Protein AF-A0A6A9SZX7-F1 (afdb_monomer_lite)

Sequence (262 aa):
MLRTAAAGLLAGLAGCGERTETPTATPEGGPSPPTTTPSEYETVVDLVEEGADPNGERSIRPLLEEYTDDDTLLYLREGRFLLSGIWNIEGISNLALVGDHATLVPAEGDDTVQINAIDSRDIAVEGLHFDYTNPEVDGRALQLKVSDGLLVSNISVAGQIDRGGGPVRVDVTDPDGKGVVERVSIPDGSGESRVTGMYVGDDNHGEIVFRDCHVEGFSDNGLYADPPCRANRRRGRLLRELRHLERPNQERVGRPRRPHPV

Foldseek 3Di:
DDDDDDDDDDDDDDDDDDPPPPPPPDPPDDQDADPDDLVQAPEEDELVVVPFDQAAPDASLVVLQVQQAERYEYEYEAGEHEHEAENERELYEQYEYEYDNYEYEYDFQGAHGEYEYDNYEQYYYEQYEYEPQPPRYAYEHYAHAHQANAYAYRYEYDHAHADDAAHEEYAHQHLAHEYEHENYEYAQAHDPHQHEHYEHDLNHNYYYDYYHYHFYHHPHYPYDYDHHDPPDDDDDDDDDDDDDDDDPDDDDDDDDDDDDDD

pLDDT: mean 81.19, std 24.54, range [30.69, 98.81]

Radius of gyration: 24.96 Å; chains: 1; bounding box: 106×62×63 Å

Secondary structure (DSSP, 8-state):
-----------------------------PPPPPS--GGG-SEEEETTTTT--TTSSSBSHHHHHHH--TTEEEEE-SEEEEE-SEEEEES-EEEEEEEEEEEEEEPTT-S--EEEEEEEEEEEEEEEEEE--STT--S-SEEEEESS-EEEEEEEEES---STT-SEEEEE-STT-EEEEEEEEE-S--SSS--EEEEE-TT--SEEEEES-EE---SSEEEEEPPPP-S--------------PPP-----PPPPPPPP-

Structure (mmCIF, N/CA/C/O backbone):
data_AF-A0A6A9SZX7-F1
#
_entry.id   AF-A0A6A9SZX7-F1
#
loop_
_atom_site.group_PDB
_atom_site.id
_atom_site.type_symbol
_atom_site.label_atom_id
_atom_site.label_alt_id
_atom_site.label_comp_id
_atom_site.label_asym_id
_atom_site.label_entity_id
_atom_site.label_seq_id
_atom_site.pdbx_PDB_ins_code
_atom_site.Cartn_x
_atom_site.Cartn_y
_atom_site.Cartn_z
_atom_site.occupancy
_atom_site.B_iso_or_equiv
_atom_site.auth_seq_id
_atom_site.auth_comp_id
_atom_site.auth_asym_id
_atom_site.auth_atom_id
_atom_site.pdbx_PDB_model_num
ATOM 1 N N . MET A 1 1 ? -58.414 -14.058 -28.217 1.00 37.41 1 MET A N 1
ATOM 2 C CA . MET A 1 1 ? -58.940 -14.577 -29.499 1.00 37.41 1 MET A CA 1
ATOM 3 C C . MET A 1 1 ? -57.757 -15.034 -30.350 1.00 37.41 1 MET A C 1
ATOM 5 O O . MET A 1 1 ? -56.798 -14.284 -30.394 1.00 37.41 1 MET A O 1
ATOM 9 N N . LEU A 1 2 ? -57.855 -16.241 -30.943 1.00 35.38 2 LEU A N 1
ATOM 10 C CA . LEU A 1 2 ? -57.007 -16.885 -31.985 1.00 35.38 2 LEU A CA 1
ATOM 11 C C . LEU A 1 2 ? -55.478 -16.980 -31.736 1.00 35.38 2 LEU A C 1
ATOM 13 O O . LEU A 1 2 ? -54.798 -15.969 -31.698 1.00 35.38 2 LEU A O 1
ATOM 17 N N . ARG A 1 3 ? -54.900 -18.163 -31.431 1.00 36.97 3 ARG A N 1
ATOM 18 C CA . ARG A 1 3 ? -54.484 -19.283 -32.335 1.00 36.97 3 ARG A CA 1
ATOM 19 C C . ARG A 1 3 ? -53.553 -18.789 -33.462 1.00 36.97 3 ARG A C 1
ATOM 21 O O . ARG A 1 3 ? -53.937 -17.901 -34.205 1.00 36.97 3 ARG A O 1
ATOM 28 N N . THR A 1 4 ? -52.340 -19.320 -33.657 1.00 39.38 4 THR A N 1
ATOM 29 C CA . THR A 1 4 ? -52.084 -20.668 -34.213 1.00 39.38 4 THR A CA 1
ATOM 30 C C . THR A 1 4 ? -50.627 -21.115 -33.980 1.00 39.38 4 THR A C 1
ATOM 32 O O . THR A 1 4 ? -49.719 -20.293 -33.950 1.00 39.38 4 THR A O 1
ATOM 35 N N . ALA A 1 5 ? -50.443 -22.427 -33.819 1.00 42.03 5 ALA A N 1
ATOM 36 C CA . ALA A 1 5 ? -49.189 -23.154 -33.630 1.00 42.03 5 ALA A CA 1
ATOM 37 C C . ALA A 1 5 ? -48.440 -23.454 -34.944 1.00 42.03 5 ALA A C 1
ATOM 39 O O . ALA A 1 5 ? -49.060 -23.497 -36.004 1.00 42.03 5 ALA A O 1
ATOM 40 N N . ALA A 1 6 ? -47.157 -23.817 -34.842 1.00 37.28 6 ALA A N 1
ATOM 41 C CA . ALA A 1 6 ? -46.513 -24.748 -35.768 1.00 37.28 6 ALA A CA 1
ATOM 42 C C . ALA A 1 6 ? -45.429 -25.558 -35.036 1.00 37.28 6 ALA A C 1
ATOM 44 O O . ALA A 1 6 ? -44.398 -25.029 -34.631 1.00 37.28 6 ALA A O 1
ATOM 45 N N . ALA A 1 7 ? -45.706 -26.849 -34.856 1.00 42.50 7 ALA A N 1
ATOM 46 C CA . ALA A 1 7 ? -44.735 -27.877 -34.514 1.00 42.50 7 ALA A CA 1
ATOM 47 C C . ALA A 1 7 ? -44.185 -28.477 -35.818 1.00 42.50 7 ALA A C 1
ATOM 49 O O . ALA A 1 7 ? -44.960 -28.758 -36.733 1.00 42.50 7 ALA A O 1
ATOM 50 N N . GLY A 1 8 ? -42.871 -28.694 -35.889 1.00 34.47 8 GLY A N 1
ATOM 51 C CA . GLY A 1 8 ? -42.204 -29.441 -36.955 1.00 34.47 8 GLY A CA 1
ATOM 52 C C . GLY A 1 8 ? -41.320 -30.526 -36.343 1.00 34.47 8 GLY A C 1
ATOM 53 O O . GLY A 1 8 ? -40.490 -30.234 -35.487 1.00 34.47 8 GLY A O 1
ATOM 54 N N . LEU A 1 9 ? -41.553 -31.775 -36.746 1.00 37.69 9 LEU A N 1
ATOM 55 C CA . LEU A 1 9 ? -40.919 -32.993 -36.240 1.00 37.69 9 LEU A CA 1
ATOM 56 C C . LEU A 1 9 ? -39.816 -33.486 -37.206 1.00 37.69 9 LEU A C 1
ATOM 58 O O . LEU A 1 9 ? -40.033 -33.495 -38.412 1.00 37.69 9 LEU A O 1
ATOM 62 N N . LEU A 1 10 ? -38.734 -34.013 -36.611 1.00 41.38 10 LEU A N 1
ATOM 63 C CA . LEU A 1 10 ? -37.796 -35.067 -37.059 1.00 41.38 10 LEU A CA 1
ATOM 64 C C . LEU A 1 10 ? -36.870 -34.866 -38.278 1.00 41.38 10 LEU A C 1
ATOM 66 O O . LEU A 1 10 ? -37.302 -34.881 -39.424 1.00 41.38 10 LEU A O 1
ATOM 70 N N . ALA A 1 11 ? -35.565 -34.999 -38.010 1.00 39.94 11 ALA A N 1
ATOM 71 C CA . ALA A 1 11 ? -34.693 -35.918 -38.748 1.00 39.94 11 ALA A CA 1
ATOM 72 C C . ALA A 1 11 ? -33.539 -36.383 -37.839 1.00 39.94 11 ALA A C 1
ATOM 74 O O . ALA A 1 11 ? -32.713 -35.583 -37.409 1.00 39.94 11 ALA A O 1
ATOM 75 N N . GLY A 1 12 ? -33.504 -37.680 -37.527 1.00 40.97 12 GLY A N 1
ATOM 76 C CA . GLY A 1 12 ? -32.339 -38.340 -36.947 1.00 40.97 12 GLY A CA 1
ATOM 77 C C . GLY A 1 12 ? -31.458 -38.895 -38.061 1.00 40.97 12 GLY A C 1
ATOM 78 O O . GLY A 1 12 ? -31.949 -39.620 -38.924 1.00 40.97 12 GLY A O 1
ATOM 79 N N . LEU A 1 13 ? -30.166 -38.583 -38.015 1.00 41.97 13 LEU A N 1
ATOM 80 C CA . LEU A 1 13 ? -29.110 -39.283 -38.739 1.00 41.97 13 LEU A CA 1
ATOM 81 C C . LEU A 1 13 ? -27.949 -39.497 -37.765 1.00 41.97 13 LEU A C 1
ATOM 83 O O . LEU A 1 13 ? -27.421 -38.552 -37.187 1.00 41.97 13 LEU A O 1
ATOM 87 N N . ALA A 1 14 ? -27.600 -40.764 -37.558 1.00 46.47 14 ALA A N 1
ATOM 88 C CA . ALA A 1 14 ? -26.397 -41.181 -36.858 1.00 46.47 14 ALA A CA 1
ATOM 89 C C . ALA A 1 14 ? -25.170 -40.917 -37.746 1.00 46.47 14 ALA A C 1
ATOM 91 O O . ALA A 1 14 ? -25.189 -41.257 -38.928 1.00 46.47 14 ALA A O 1
ATOM 92 N N . GLY A 1 15 ? -24.101 -40.355 -37.181 1.00 31.88 15 GLY A N 1
ATOM 93 C CA . GLY A 1 15 ? -22.843 -40.151 -37.897 1.00 31.88 15 GLY A CA 1
ATOM 94 C C . GLY A 1 15 ? -21.736 -39.623 -36.987 1.00 31.88 15 GLY A C 1
ATOM 95 O O . GLY A 1 15 ? -21.877 -38.550 -36.422 1.00 31.88 15 GLY A O 1
ATOM 96 N N . CYS A 1 16 ? -20.702 -40.451 -36.832 1.00 36.25 16 CYS A N 1
ATOM 97 C CA . CYS A 1 16 ? -19.332 -40.266 -36.338 1.00 36.25 16 CYS A CA 1
ATOM 98 C C . CYS A 1 16 ? -18.906 -38.915 -35.734 1.00 36.25 16 CYS A C 1
ATOM 100 O O . CYS A 1 16 ? -19.093 -37.849 -36.304 1.00 36.25 16 CYS A O 1
ATOM 102 N N . GLY A 1 17 ? -18.265 -39.019 -34.568 1.00 45.00 17 GLY A N 1
ATOM 103 C CA . GLY A 1 17 ? -17.926 -37.905 -33.705 1.00 45.00 17 GLY A CA 1
ATOM 104 C C . GLY A 1 17 ? -16.816 -36.993 -34.205 1.00 45.00 17 GLY A C 1
ATOM 105 O O . GLY A 1 17 ? -15.802 -37.447 -34.714 1.00 45.00 17 GLY A O 1
ATOM 106 N N . GLU A 1 18 ? -16.998 -35.728 -33.862 1.00 37.25 18 GLU A N 1
ATOM 107 C CA . GLU A 1 18 ? -15.974 -34.794 -33.420 1.00 37.25 18 GLU A CA 1
ATOM 108 C C . GLU A 1 18 ? -16.656 -33.974 -32.320 1.00 37.25 18 GLU A C 1
ATOM 110 O O . GLU A 1 18 ? -17.662 -33.304 -32.557 1.00 37.25 18 GLU A O 1
ATOM 115 N N . ARG A 1 19 ? -16.190 -34.101 -31.070 1.00 37.97 19 ARG A N 1
ATOM 116 C CA . ARG A 1 19 ? -16.591 -33.163 -30.018 1.00 37.97 19 ARG A CA 1
ATOM 117 C C . ARG A 1 19 ? -15.903 -31.850 -30.348 1.00 37.97 19 ARG A C 1
ATOM 119 O O . ARG A 1 19 ? -14.735 -31.671 -30.026 1.00 37.97 19 ARG A O 1
ATOM 126 N N . THR A 1 20 ? -16.619 -30.945 -30.996 1.00 36.88 20 THR A N 1
ATOM 127 C CA . THR A 1 20 ? -16.266 -29.533 -30.939 1.00 36.88 20 THR A CA 1
ATOM 128 C C . THR A 1 20 ? -16.582 -29.083 -29.517 1.00 36.88 20 THR A C 1
ATOM 130 O O . THR A 1 20 ? -17.727 -28.780 -29.187 1.00 36.88 20 THR A O 1
ATOM 133 N N . GLU A 1 21 ? -15.589 -29.152 -28.632 1.00 39.50 21 GLU A N 1
ATOM 134 C CA . GLU A 1 21 ? -15.637 -28.438 -27.363 1.00 39.50 21 GLU A CA 1
ATOM 135 C C . GLU A 1 21 ? -15.665 -26.950 -27.709 1.00 39.50 21 GLU A C 1
ATOM 137 O O . GLU A 1 21 ? -14.646 -26.346 -28.031 1.00 39.50 21 GLU A O 1
ATOM 142 N N . THR A 1 22 ? -16.864 -26.368 -27.726 1.00 36.69 22 THR A N 1
ATOM 143 C CA . THR A 1 22 ? -17.022 -24.919 -27.643 1.00 36.69 22 THR A CA 1
ATOM 144 C C . THR A 1 22 ? -16.266 -24.482 -26.390 1.00 36.69 22 THR A C 1
ATOM 146 O O . THR A 1 22 ? -16.638 -24.941 -25.303 1.00 36.69 22 THR A O 1
ATOM 149 N N . PRO A 1 23 ? -15.223 -23.637 -26.489 1.00 41.81 23 PRO A N 1
ATOM 150 C CA . PRO A 1 23 ? -14.590 -23.087 -25.308 1.00 41.81 23 PRO A CA 1
ATOM 151 C C . PRO A 1 23 ? -15.681 -22.340 -24.550 1.00 41.81 23 PRO A C 1
ATOM 153 O O . PRO A 1 23 ? -16.251 -21.370 -25.050 1.00 41.81 23 PRO A O 1
ATOM 156 N N . THR A 1 24 ? -16.036 -22.844 -23.373 1.00 38.16 24 THR A N 1
ATOM 157 C CA . THR A 1 24 ? -16.786 -22.042 -22.416 1.00 38.16 24 THR A CA 1
ATOM 158 C C . THR A 1 24 ? -15.859 -20.895 -22.074 1.00 38.16 24 THR A C 1
ATOM 160 O O . THR A 1 24 ? -14.814 -21.118 -21.470 1.00 38.16 24 THR A O 1
ATOM 163 N N . ALA A 1 25 ? -16.193 -19.699 -22.556 1.00 43.62 25 ALA A N 1
ATOM 164 C CA . ALA A 1 25 ? -15.517 -18.489 -22.142 1.00 43.62 25 ALA A CA 1
ATOM 165 C C . ALA A 1 25 ? -15.581 -18.448 -20.613 1.00 43.62 25 ALA A C 1
ATOM 167 O O . ALA A 1 25 ? -16.667 -18.367 -20.034 1.00 43.62 25 ALA A O 1
ATOM 168 N N . THR A 1 26 ? -14.423 -18.587 -19.970 1.00 41.44 26 THR A N 1
ATOM 169 C CA . THR A 1 26 ? -14.250 -18.199 -18.576 1.00 41.44 26 THR A CA 1
ATOM 170 C C . THR A 1 26 ? -14.742 -16.758 -18.484 1.00 41.44 26 THR A C 1
ATOM 172 O O . THR A 1 26 ? -14.267 -15.936 -19.270 1.00 41.44 26 THR A O 1
ATOM 175 N N . PRO A 1 27 ? -15.714 -16.428 -17.619 1.00 41.03 27 PRO A N 1
ATOM 176 C CA . PRO A 1 27 ? -16.025 -15.032 -17.384 1.00 41.03 27 PRO A CA 1
ATOM 177 C C . PRO A 1 27 ? -14.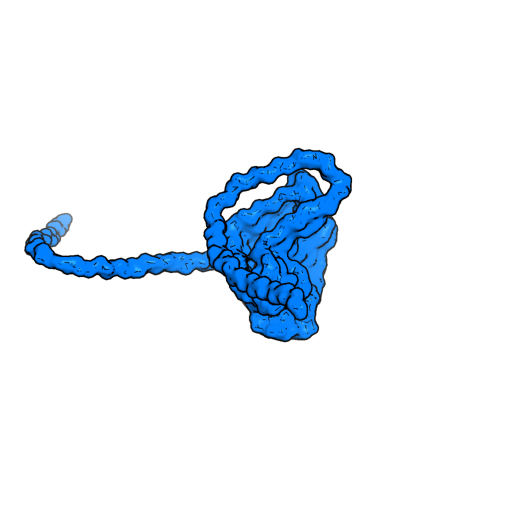739 -14.396 -16.854 1.00 41.03 27 PRO A C 1
ATOM 179 O O . PRO A 1 27 ? -14.249 -14.795 -15.798 1.00 41.03 27 PRO A O 1
ATOM 182 N N . GLU A 1 28 ? -14.155 -13.479 -17.625 1.00 45.44 28 GLU A N 1
ATOM 183 C CA . GLU A 1 28 ? -13.116 -12.587 -17.126 1.00 45.44 28 GLU A CA 1
ATOM 184 C C . GLU A 1 28 ? -13.735 -11.857 -15.935 1.00 45.44 28 GLU A C 1
ATOM 186 O O . GLU A 1 28 ? -14.657 -11.052 -16.083 1.00 45.44 28 GLU A O 1
ATOM 191 N N . GLY A 1 29 ? -13.327 -12.257 -14.731 1.00 39.78 29 GLY A N 1
ATOM 192 C CA . GLY A 1 29 ? -13.774 -11.636 -13.499 1.00 39.78 29 GLY A CA 1
ATOM 193 C C . GLY A 1 29 ? -13.230 -10.221 -13.477 1.00 39.78 29 GLY A C 1
ATOM 194 O O . GLY A 1 29 ? -12.059 -10.024 -13.165 1.00 39.78 29 GLY A O 1
ATOM 195 N N . GLY A 1 30 ? -14.068 -9.251 -13.842 1.00 50.75 30 GLY A N 1
ATOM 196 C CA . GLY A 1 30 ? -13.783 -7.847 -13.578 1.00 50.75 30 GLY A CA 1
ATOM 197 C C . GLY A 1 30 ? -13.509 -7.626 -12.084 1.00 50.75 30 GLY A C 1
ATOM 198 O O . GLY A 1 30 ? -13.896 -8.467 -11.259 1.00 50.75 30 GLY A O 1
ATOM 199 N N . PRO A 1 31 ? -12.831 -6.524 -11.723 1.00 59.53 31 PRO A N 1
ATOM 200 C CA . PRO A 1 31 ? -12.525 -6.222 -10.331 1.00 59.53 31 PRO A CA 1
ATOM 201 C C . PRO A 1 31 ? -13.804 -6.284 -9.489 1.00 59.53 31 PRO A C 1
ATOM 203 O O . PRO A 1 31 ? -14.853 -5.759 -9.868 1.00 59.53 31 PRO A O 1
ATOM 206 N N . SER A 1 32 ? -13.735 -6.998 -8.365 1.00 68.56 32 SER A N 1
ATOM 207 C CA . SER A 1 32 ? -14.847 -7.029 -7.417 1.00 68.56 32 SER A CA 1
ATOM 208 C C . SER A 1 32 ? -14.933 -5.674 -6.713 1.00 68.56 32 SER A C 1
ATOM 210 O O . SER A 1 32 ? -13.887 -5.091 -6.424 1.00 68.56 32 SER A O 1
ATOM 212 N N . PRO A 1 33 ? -16.145 -5.169 -6.422 1.00 68.38 33 PRO A N 1
ATOM 213 C CA . PRO A 1 33 ? -16.294 -3.906 -5.711 1.00 68.38 33 PRO A CA 1
ATOM 214 C C . PRO A 1 33 ? -15.613 -3.968 -4.330 1.00 68.38 33 PRO A C 1
ATOM 216 O O . PRO A 1 33 ? -15.474 -5.066 -3.769 1.00 68.38 33 PRO A O 1
ATOM 219 N N . PRO A 1 34 ? -15.182 -2.816 -3.782 1.00 78.12 34 PRO A N 1
ATOM 220 C CA . PRO A 1 34 ? -14.631 -2.744 -2.432 1.00 78.12 34 PRO A CA 1
ATOM 221 C C . PRO A 1 34 ? -15.663 -3.208 -1.400 1.00 78.12 34 PRO A C 1
ATOM 223 O O . PRO A 1 34 ? -16.874 -3.118 -1.627 1.00 78.12 34 PRO A O 1
ATOM 226 N N . THR A 1 35 ? -15.179 -3.746 -0.280 1.00 81.44 35 THR A N 1
ATOM 227 C CA . THR A 1 35 ? -16.051 -4.241 0.798 1.00 81.44 35 THR A CA 1
ATOM 228 C C . THR A 1 35 ? -16.282 -3.202 1.893 1.00 81.44 35 THR A C 1
ATOM 230 O O . THR A 1 35 ? -17.338 -3.221 2.526 1.00 81.44 35 THR A O 1
ATOM 233 N N . THR A 1 36 ? -15.345 -2.269 2.056 1.00 86.12 36 THR A N 1
ATOM 234 C CA . THR A 1 36 ? -15.437 -1.097 2.928 1.00 86.12 36 THR A CA 1
ATOM 235 C C . THR A 1 36 ? -16.613 -0.223 2.514 1.00 86.12 36 THR A C 1
ATOM 237 O O . THR A 1 36 ? -16.755 0.145 1.344 1.00 86.12 36 THR A O 1
ATOM 240 N N . THR A 1 37 ? -17.461 0.133 3.479 1.00 85.44 37 THR A N 1
ATOM 241 C CA . THR A 1 37 ? -18.638 0.967 3.232 1.00 85.44 37 THR A CA 1
ATOM 242 C C . THR A 1 37 ? -18.426 2.373 3.800 1.00 85.44 37 THR A C 1
ATOM 244 O O . THR A 1 37 ? -18.119 2.504 4.981 1.00 85.44 37 THR A O 1
ATOM 247 N N . PRO A 1 38 ? -18.692 3.456 3.040 1.00 87.56 38 PRO A N 1
ATOM 248 C CA . PRO A 1 38 ? -18.503 4.827 3.533 1.00 87.56 38 PRO A CA 1
ATOM 249 C C . PRO A 1 38 ? -19.244 5.170 4.833 1.00 87.56 38 PRO A C 1
ATOM 251 O O . PRO A 1 38 ? -18.821 6.052 5.565 1.00 87.56 38 PRO A O 1
ATOM 254 N N . SER A 1 39 ? -20.344 4.478 5.148 1.00 87.00 39 SER A N 1
ATOM 255 C CA . SER A 1 39 ? -21.099 4.685 6.391 1.00 87.00 39 SER A CA 1
ATOM 256 C C . SER A 1 39 ? -20.404 4.172 7.658 1.00 87.00 39 SER A C 1
ATOM 258 O O . SER A 1 39 ? -20.938 4.372 8.746 1.00 87.00 39 SER A O 1
ATOM 260 N N . GLU A 1 40 ? -19.290 3.451 7.527 1.00 92.88 40 GLU A N 1
ATOM 261 C CA . GLU A 1 40 ? -18.485 2.936 8.646 1.00 92.88 40 GLU A CA 1
ATOM 262 C C . GLU A 1 40 ? -17.482 3.977 9.178 1.00 92.88 40 GLU A C 1
ATOM 264 O O . GLU A 1 40 ? -16.847 3.736 10.201 1.00 92.88 40 GLU A O 1
ATOM 269 N N . TYR A 1 41 ? -17.380 5.134 8.515 1.00 97.56 41 TYR A N 1
ATOM 270 C CA . TYR A 1 41 ? -16.417 6.196 8.805 1.00 97.56 41 TYR A CA 1
ATOM 271 C C . TYR A 1 41 ? -17.135 7.499 9.159 1.00 97.56 41 TYR A C 1
ATOM 273 O O . TYR A 1 41 ? -18.223 7.783 8.648 1.00 97.56 41 TYR A O 1
ATOM 281 N N . GLU A 1 42 ? -16.527 8.297 10.038 1.00 98.12 42 GLU A N 1
ATOM 282 C CA . GLU A 1 42 ? -17.022 9.637 10.368 1.00 98.12 42 GLU A CA 1
ATOM 283 C C . GLU A 1 42 ? -16.739 10.609 9.220 1.00 98.12 42 GLU A C 1
ATOM 285 O O . GLU A 1 42 ? -17.612 11.389 8.826 1.00 98.12 42 GLU A O 1
ATOM 290 N N . THR A 1 43 ? -15.536 10.513 8.653 1.00 98.44 43 THR A N 1
ATOM 291 C CA . THR A 1 43 ? -15.067 11.384 7.580 1.00 98.44 43 THR A CA 1
ATOM 292 C C . THR A 1 43 ? -14.872 10.585 6.299 1.00 98.44 43 THR A C 1
ATOM 294 O O . THR A 1 43 ? -14.260 9.521 6.292 1.00 98.44 43 THR A O 1
ATOM 297 N N . VAL A 1 44 ? -15.374 11.113 5.183 1.00 98.50 44 VAL A N 1
ATOM 298 C CA . VAL A 1 44 ? -15.138 10.559 3.845 1.00 98.50 44 VAL A CA 1
ATOM 299 C C . VAL A 1 44 ? -14.571 11.668 2.975 1.00 98.50 44 VAL A C 1
ATOM 301 O O . VAL A 1 44 ? -15.230 12.689 2.775 1.00 98.50 44 VAL A O 1
ATOM 304 N N . VAL A 1 45 ? -13.361 11.463 2.462 1.00 98.69 45 VAL A N 1
ATOM 305 C CA . VAL A 1 45 ? -12.631 12.433 1.643 1.00 98.69 45 VAL A CA 1
ATOM 306 C C . VAL A 1 45 ? -12.466 11.880 0.238 1.00 98.69 45 VAL A C 1
ATOM 308 O O . VAL A 1 45 ? -11.806 10.864 0.031 1.00 98.69 45 VAL A O 1
ATOM 311 N N . ASP A 1 46 ? -13.038 12.568 -0.745 1.00 98.50 46 ASP A N 1
ATOM 312 C CA . ASP A 1 46 ? -12.767 12.286 -2.149 1.00 98.50 46 ASP A CA 1
ATOM 313 C C . ASP A 1 46 ? -11.519 13.047 -2.591 1.00 98.50 46 ASP A C 1
ATOM 315 O O . ASP A 1 46 ? -11.546 14.261 -2.792 1.00 98.50 46 ASP A O 1
ATOM 319 N N . LEU A 1 47 ? -10.407 12.334 -2.754 1.00 98.62 47 LEU A N 1
ATOM 320 C CA . LEU A 1 47 ? -9.117 12.974 -2.998 1.00 98.62 47 LEU A CA 1
ATOM 321 C C . LEU A 1 47 ? -9.082 13.734 -4.330 1.00 98.62 47 LEU A C 1
ATOM 323 O O . LEU A 1 47 ? -8.321 14.691 -4.460 1.00 98.62 47 LEU A O 1
ATOM 327 N N . VAL A 1 48 ? -9.907 13.358 -5.315 1.00 98.06 48 VAL A N 1
ATOM 328 C CA . VAL A 1 48 ? -9.996 14.081 -6.593 1.00 98.06 48 VAL A CA 1
ATOM 329 C C . VAL A 1 48 ? -10.736 15.405 -6.419 1.00 98.06 48 VAL A C 1
ATOM 331 O O . VAL A 1 48 ? -10.326 16.408 -7.004 1.00 98.06 48 VAL A O 1
ATOM 334 N N . GLU A 1 49 ? -11.788 15.442 -5.598 1.00 98.06 49 GLU A N 1
ATOM 335 C CA . GLU A 1 49 ? -12.468 16.700 -5.250 1.00 98.06 49 GLU A CA 1
ATOM 336 C C . GLU A 1 49 ? -11.550 17.639 -4.457 1.00 98.06 49 GLU A C 1
ATOM 338 O O . GLU A 1 49 ? -11.579 18.850 -4.678 1.00 98.06 49 GLU A O 1
ATOM 343 N N . GLU A 1 50 ? -10.651 17.069 -3.651 1.00 98.50 50 GLU A N 1
ATOM 344 C CA . GLU A 1 50 ? -9.593 17.790 -2.929 1.00 98.50 50 GLU A CA 1
ATOM 345 C C . GLU A 1 50 ? -8.372 18.159 -3.797 1.00 98.50 50 GLU A C 1
ATOM 347 O O . GLU A 1 50 ? -7.410 18.776 -3.336 1.00 98.50 50 GLU A O 1
ATOM 352 N N . GLY A 1 51 ? -8.412 17.848 -5.095 1.00 97.94 51 GLY A N 1
ATOM 353 C CA . GLY A 1 51 ? -7.433 18.326 -6.070 1.00 97.94 51 GLY A CA 1
ATOM 354 C C . GLY A 1 51 ? -6.284 17.367 -6.373 1.00 97.94 51 GLY A C 1
ATOM 355 O O . GLY A 1 51 ? -5.279 17.804 -6.959 1.00 97.94 51 GLY A O 1
ATOM 356 N N . ALA A 1 52 ? -6.422 16.083 -6.025 1.00 98.25 52 ALA A N 1
ATOM 357 C CA . ALA A 1 52 ? -5.546 15.032 -6.530 1.00 98.25 52 ALA A CA 1
ATOM 358 C C . ALA A 1 52 ? -5.561 15.044 -8.057 1.00 98.25 52 ALA A C 1
ATOM 360 O O . ALA A 1 52 ? -6.594 15.261 -8.690 1.00 98.25 52 ALA A O 1
ATOM 361 N N . ASP A 1 53 ? -4.394 14.829 -8.654 1.00 98.38 53 ASP A N 1
ATOM 362 C CA . ASP A 1 53 ? -4.245 14.832 -10.101 1.00 98.38 53 ASP A CA 1
ATOM 363 C C . ASP A 1 53 ? -4.421 13.413 -10.669 1.00 98.38 53 ASP A C 1
ATOM 365 O O . ASP A 1 53 ? -3.520 12.585 -10.508 1.00 98.38 53 ASP A O 1
ATOM 369 N N . PRO A 1 54 ? -5.542 13.122 -11.358 1.00 97.94 54 PRO A N 1
ATOM 370 C CA . PRO A 1 54 ? -5.817 11.795 -11.900 1.00 97.94 54 PRO A CA 1
ATOM 371 C C . PRO A 1 54 ? -5.004 11.469 -13.161 1.00 97.94 54 PRO A C 1
ATOM 373 O O . PRO A 1 54 ? -5.168 10.378 -13.708 1.00 97.94 54 PRO A O 1
ATOM 376 N N . ASN A 1 55 ? -4.165 12.392 -13.650 1.00 97.25 55 ASN A N 1
ATOM 377 C CA . ASN A 1 55 ? -3.275 12.162 -14.792 1.00 97.25 55 ASN A CA 1
ATOM 378 C C . ASN A 1 55 ? -1.827 11.866 -14.371 1.00 97.25 55 ASN A C 1
ATOM 380 O O . ASN A 1 55 ? -1.015 11.498 -15.220 1.00 97.25 55 ASN A O 1
ATOM 384 N N . GLY A 1 56 ? -1.502 12.017 -13.083 1.00 95.56 56 GLY A N 1
ATOM 385 C CA . GLY A 1 56 ? -0.200 11.647 -12.537 1.00 95.56 56 GLY A CA 1
ATOM 386 C C . GLY A 1 56 ? 0.925 12.642 -12.832 1.00 95.56 56 GLY A C 1
ATOM 387 O O . GLY A 1 56 ? 2.091 12.263 -12.786 1.00 95.56 56 GLY A O 1
ATOM 388 N N . GLU A 1 57 ? 0.618 13.911 -13.111 1.00 96.12 57 GLU A N 1
ATOM 389 C CA . GLU A 1 57 ? 1.633 14.967 -13.228 1.00 96.12 57 GLU A CA 1
ATOM 390 C C . GLU A 1 57 ? 2.097 15.457 -11.847 1.00 96.12 57 GLU A C 1
ATOM 392 O O . GLU A 1 57 ? 3.218 15.948 -11.692 1.00 96.12 57 GLU A O 1
ATOM 397 N N . ARG A 1 58 ? 1.242 15.328 -10.823 1.00 97.75 58 ARG A N 1
ATOM 398 C CA . ARG A 1 58 ? 1.545 15.699 -9.434 1.00 97.75 58 ARG A CA 1
ATOM 399 C C . ARG A 1 58 ? 1.319 14.538 -8.477 1.00 97.75 58 ARG A C 1
ATOM 401 O O . ARG A 1 58 ? 0.329 13.820 -8.570 1.00 97.75 58 ARG A O 1
ATOM 408 N N . SER A 1 59 ? 2.239 14.404 -7.522 1.00 98.06 59 SER A N 1
ATOM 409 C CA . SER A 1 59 ? 2.156 13.382 -6.480 1.00 98.06 59 SER A CA 1
ATOM 410 C C . SER A 1 59 ? 0.925 13.593 -5.606 1.00 98.06 59 SER A C 1
ATOM 412 O O . SER A 1 59 ? 0.663 14.715 -5.170 1.00 98.06 59 SER A O 1
ATOM 414 N N . ILE A 1 60 ? 0.209 12.511 -5.317 1.00 98.50 60 ILE A N 1
ATOM 415 C CA . ILE A 1 60 ? -0.948 12.511 -4.423 1.00 98.50 60 ILE A CA 1
ATOM 416 C C . ILE A 1 60 ? -0.559 12.485 -2.941 1.00 98.50 60 ILE A C 1
ATOM 418 O O . ILE A 1 60 ? -1.376 12.805 -2.081 1.00 98.50 60 ILE A O 1
ATOM 422 N N . ARG A 1 61 ? 0.702 12.156 -2.627 1.00 98.25 61 ARG A N 1
ATOM 423 C CA . ARG A 1 61 ? 1.176 12.005 -1.244 1.00 98.25 61 ARG A CA 1
ATOM 424 C C . ARG A 1 61 ? 0.829 13.186 -0.325 1.00 98.25 61 ARG A C 1
ATOM 426 O O . ARG A 1 61 ? 0.379 12.904 0.777 1.00 98.25 61 ARG A O 1
ATOM 433 N N . PRO A 1 62 ? 0.978 14.466 -0.725 1.00 98.44 62 PRO A N 1
ATOM 434 C CA . PRO A 1 62 ? 0.626 15.578 0.158 1.00 98.44 62 PRO A CA 1
ATOM 435 C C . PRO A 1 62 ? -0.836 15.554 0.620 1.00 98.44 62 PRO A C 1
ATOM 437 O O . PRO A 1 62 ? -1.094 15.860 1.774 1.00 98.44 62 PRO A O 1
ATOM 440 N N . LEU A 1 63 ? -1.772 15.141 -0.243 1.00 98.62 63 LEU A N 1
ATOM 441 C CA . LEU A 1 63 ? -3.188 15.018 0.123 1.00 98.62 63 LEU A CA 1
ATOM 442 C C . LEU A 1 63 ? -3.439 13.796 1.005 1.00 98.62 63 LEU A C 1
ATOM 444 O O . LEU A 1 63 ? -4.224 13.867 1.943 1.00 98.62 63 LEU A O 1
ATOM 448 N N . LEU A 1 64 ? -2.750 12.684 0.732 1.00 98.69 64 LEU A N 1
ATOM 449 C CA . LEU A 1 64 ? -2.797 11.517 1.610 1.00 98.69 64 LEU A CA 1
ATOM 450 C C . LEU A 1 64 ? -2.334 11.887 3.025 1.00 98.69 64 LEU A C 1
ATOM 452 O O . LEU A 1 64 ? -3.015 11.568 3.989 1.00 98.69 64 LEU A O 1
ATOM 456 N N . GLU A 1 65 ? -1.212 12.598 3.150 1.00 98.50 65 GLU A N 1
ATOM 457 C CA . GLU A 1 65 ? -0.676 13.074 4.431 1.00 98.50 65 GLU A CA 1
ATOM 458 C C . GLU A 1 65 ? -1.602 14.095 5.112 1.00 98.50 65 GLU A C 1
ATOM 460 O O . GLU A 1 65 ? -1.771 14.038 6.325 1.00 98.50 65 GLU A O 1
ATOM 465 N N . GLU A 1 66 ? -2.209 15.007 4.350 1.00 98.50 66 GLU A N 1
ATOM 466 C CA . GLU A 1 66 ? -3.114 16.041 4.872 1.00 98.50 66 GLU A CA 1
ATOM 467 C C . GLU A 1 66 ? -4.401 15.462 5.465 1.00 98.50 66 GLU A C 1
ATOM 469 O O . GLU A 1 66 ? -4.856 15.933 6.506 1.00 98.50 66 GLU A O 1
ATOM 474 N N . TYR A 1 67 ? -4.965 14.438 4.824 1.00 98.62 67 TYR A N 1
ATOM 475 C CA . TYR A 1 67 ? -6.252 13.855 5.205 1.00 98.62 67 TYR A CA 1
ATOM 476 C C . TYR A 1 67 ? -6.137 12.545 5.995 1.00 98.62 67 TYR A C 1
ATOM 478 O O . TYR A 1 67 ? -7.147 11.905 6.272 1.00 98.62 67 TYR A O 1
ATOM 486 N N . THR A 1 68 ? -4.925 12.127 6.368 1.00 98.62 68 THR A N 1
ATOM 487 C CA . THR A 1 68 ? -4.740 10.983 7.269 1.00 98.62 68 THR A CA 1
ATOM 488 C C . THR A 1 68 ? -5.176 11.369 8.682 1.00 98.62 68 THR A C 1
ATOM 490 O O . THR A 1 68 ? -4.479 12.124 9.356 1.00 98.62 68 THR A O 1
ATOM 493 N N . ASP A 1 69 ? -6.300 10.818 9.130 1.00 98.50 69 ASP A N 1
ATOM 494 C CA . ASP A 1 69 ? -6.825 10.981 10.487 1.00 98.50 69 ASP A CA 1
ATOM 495 C C . ASP A 1 69 ? -7.598 9.721 10.914 1.00 98.50 69 ASP A C 1
ATOM 497 O O . ASP A 1 69 ? -7.846 8.822 10.099 1.00 98.50 69 ASP A O 1
ATOM 501 N N . ASP A 1 70 ? -7.968 9.654 12.191 1.00 98.62 70 ASP A N 1
ATOM 502 C CA . ASP A 1 70 ? -8.843 8.610 12.723 1.00 98.62 70 ASP A CA 1
ATOM 503 C C . ASP A 1 70 ? -10.228 8.638 12.042 1.00 98.62 70 ASP A C 1
ATOM 505 O O . ASP A 1 70 ? -10.689 9.676 11.557 1.00 98.62 70 ASP A O 1
ATOM 509 N N . ASP A 1 71 ? -10.903 7.485 12.003 1.00 98.56 71 ASP A N 1
ATOM 510 C CA . ASP A 1 71 ? -12.281 7.330 11.502 1.00 98.56 71 ASP A CA 1
ATOM 511 C C . ASP A 1 71 ? -12.515 7.959 10.109 1.00 98.56 71 ASP A C 1
ATOM 513 O O . ASP A 1 71 ? -13.567 8.548 9.824 1.00 98.56 71 ASP A O 1
ATOM 517 N N . THR A 1 72 ? -11.528 7.807 9.219 1.00 98.81 72 THR A N 1
ATOM 518 C CA . THR A 1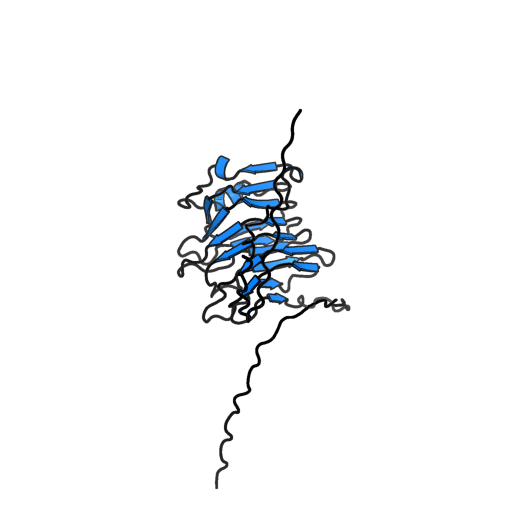 72 ? -11.496 8.448 7.899 1.00 98.81 72 THR A CA 1
ATOM 519 C C . THR A 1 72 ? -11.413 7.444 6.745 1.00 98.81 72 THR A C 1
ATOM 521 O O . THR A 1 72 ? -10.601 6.522 6.739 1.00 98.81 72 THR A O 1
ATOM 524 N N . LEU A 1 73 ? -12.225 7.655 5.708 1.00 98.81 73 LEU A N 1
ATOM 525 C CA . LEU A 1 73 ? -12.109 6.982 4.415 1.00 98.81 73 LEU A CA 1
ATOM 526 C C . LEU A 1 73 ? -11.562 7.959 3.375 1.00 98.81 73 LEU A C 1
ATOM 528 O O . LEU A 1 73 ? -12.220 8.935 3.018 1.00 98.81 73 LEU A O 1
ATOM 532 N N . LEU A 1 74 ? -10.386 7.650 2.838 1.00 98.81 74 LEU A N 1
ATOM 533 C CA . LEU A 1 74 ? -9.796 8.300 1.675 1.00 98.81 74 LEU A CA 1
ATOM 534 C C . LEU A 1 74 ? -10.219 7.556 0.408 1.00 98.81 74 LEU A C 1
ATOM 536 O O . LEU A 1 74 ? -9.901 6.380 0.222 1.00 98.81 74 LEU A O 1
ATOM 540 N N . TYR A 1 75 ? -10.952 8.236 -0.464 1.00 98.62 75 TYR A N 1
ATOM 541 C CA . TYR A 1 75 ? -11.508 7.662 -1.681 1.00 98.62 75 TYR A CA 1
ATOM 542 C C . TYR A 1 75 ? -10.772 8.166 -2.922 1.00 98.62 75 TYR A C 1
ATOM 544 O O . TYR A 1 75 ? -10.601 9.372 -3.121 1.00 98.62 75 TYR A O 1
ATOM 552 N N . LEU A 1 76 ? -10.372 7.229 -3.781 1.00 98.06 76 LEU A N 1
ATOM 553 C CA . LEU A 1 76 ? -9.798 7.486 -5.094 1.00 98.06 76 LEU A CA 1
ATOM 554 C C . LEU A 1 76 ? -10.737 6.998 -6.185 1.00 98.06 76 LEU A C 1
ATOM 556 O O . LEU A 1 76 ? -10.940 5.799 -6.359 1.00 98.06 76 LEU A O 1
ATOM 560 N N . ARG A 1 77 ? -11.253 7.941 -6.970 1.00 96.56 77 ARG A N 1
ATOM 561 C CA . ARG A 1 77 ? -11.944 7.639 -8.227 1.00 96.56 77 ARG A CA 1
ATOM 562 C C . ARG A 1 77 ? -10.971 7.100 -9.276 1.00 96.56 77 ARG A C 1
ATOM 564 O O . ARG A 1 77 ? -9.753 7.164 -9.106 1.00 96.56 77 ARG A O 1
ATOM 571 N N . GLU A 1 78 ? -11.534 6.648 -10.392 1.00 96.88 78 GLU A N 1
ATOM 572 C CA . GLU A 1 78 ? -10.779 6.203 -11.561 1.00 96.88 78 GLU A CA 1
ATOM 573 C C . GLU A 1 78 ? -9.741 7.254 -11.976 1.00 96.88 78 GLU A C 1
ATOM 575 O O . GLU A 1 78 ? -10.040 8.445 -12.110 1.00 96.88 78 GLU A O 1
ATOM 580 N N . GLY A 1 79 ? -8.506 6.803 -12.178 1.00 97.94 79 GLY A N 1
ATOM 581 C CA . GLY A 1 79 ? -7.393 7.677 -12.521 1.00 97.94 79 GLY A CA 1
ATOM 582 C C . GLY A 1 79 ? -6.040 6.998 -12.370 1.00 97.94 79 GLY A C 1
ATOM 583 O O . GLY A 1 79 ? -5.929 5.867 -11.895 1.00 97.94 79 GLY A O 1
ATOM 584 N N . ARG A 1 80 ? -4.991 7.707 -12.787 1.00 98.38 80 ARG A N 1
ATOM 585 C CA . ARG A 1 80 ? -3.591 7.319 -12.615 1.00 98.38 80 ARG A CA 1
ATOM 586 C C . ARG A 1 80 ? -2.903 8.383 -11.774 1.00 98.38 80 ARG A C 1
ATOM 588 O O . ARG A 1 80 ? -2.654 9.484 -12.248 1.00 98.38 80 ARG A O 1
ATOM 595 N N . PHE A 1 81 ? -2.608 8.057 -10.527 1.00 98.56 81 PHE A N 1
ATOM 596 C CA . PHE A 1 81 ? -2.085 8.987 -9.538 1.00 98.56 81 PHE A CA 1
ATOM 597 C C . PHE A 1 81 ? -0.612 8.702 -9.292 1.00 98.56 81 PHE A C 1
ATOM 599 O O . PHE A 1 81 ? -0.221 7.574 -8.989 1.00 98.56 81 PHE A O 1
ATOM 606 N N . LEU A 1 82 ? 0.211 9.739 -9.402 1.00 98.06 82 LEU A N 1
ATOM 607 C CA . LEU A 1 82 ? 1.623 9.649 -9.065 1.00 98.06 82 LEU A CA 1
ATOM 608 C C . LEU A 1 82 ? 1.767 9.511 -7.547 1.00 98.06 82 LEU A C 1
ATOM 610 O O . LEU A 1 82 ? 1.176 10.288 -6.798 1.00 98.06 82 LEU A O 1
ATOM 614 N N . LEU A 1 83 ? 2.583 8.573 -7.086 1.00 97.19 83 LEU A N 1
ATOM 615 C CA . LEU A 1 83 ? 2.970 8.441 -5.688 1.00 97.19 83 LEU A CA 1
ATOM 616 C C . LEU A 1 83 ? 4.490 8.546 -5.586 1.00 97.19 83 LEU A C 1
ATOM 618 O O . LEU A 1 83 ? 5.224 7.729 -6.131 1.00 97.19 83 LEU A O 1
ATOM 622 N N . SER A 1 84 ? 4.959 9.570 -4.883 1.00 95.19 84 SER A N 1
ATOM 623 C CA . SER A 1 84 ? 6.380 9.777 -4.588 1.00 95.19 84 SER A CA 1
ATOM 624 C C . SER A 1 84 ? 6.648 9.489 -3.117 1.00 95.19 84 SER A C 1
ATOM 626 O O . SER A 1 84 ? 5.943 10.045 -2.272 1.00 95.19 84 SER A O 1
ATOM 628 N N . GLY A 1 85 ? 7.702 8.751 -2.809 1.00 93.69 85 GLY A N 1
ATOM 629 C CA . GLY A 1 85 ? 8.144 8.440 -1.462 1.00 93.69 85 GLY A CA 1
ATOM 630 C C . GLY A 1 85 ? 7.162 7.589 -0.665 1.00 93.69 85 GLY A C 1
ATOM 631 O O . GLY A 1 85 ? 6.214 7.001 -1.188 1.00 93.69 85 GLY A O 1
ATOM 632 N N . ILE A 1 86 ? 7.395 7.553 0.643 1.00 95.75 86 ILE A N 1
ATOM 633 C CA . ILE A 1 86 ? 6.572 6.800 1.585 1.00 95.75 86 ILE A CA 1
ATOM 634 C C . ILE A 1 86 ? 5.409 7.676 2.061 1.00 95.75 86 ILE A C 1
ATOM 636 O O . ILE A 1 86 ? 5.643 8.773 2.575 1.00 95.75 86 ILE A O 1
ATOM 640 N N . TRP A 1 87 ? 4.177 7.176 1.950 1.00 98.00 87 TRP A N 1
ATOM 641 C CA . TRP A 1 87 ? 3.049 7.670 2.746 1.00 98.00 87 TRP A CA 1
ATOM 642 C C . TRP A 1 87 ? 3.013 6.893 4.064 1.00 98.00 87 TRP A C 1
ATOM 644 O O . TRP A 1 87 ? 2.846 5.673 4.061 1.00 98.00 87 TRP A O 1
ATOM 654 N N . ASN A 1 88 ? 3.245 7.591 5.179 1.00 97.94 88 ASN A N 1
ATOM 655 C CA . ASN A 1 88 ? 3.280 6.997 6.513 1.00 97.94 88 ASN A CA 1
ATOM 656 C C . ASN A 1 88 ? 1.960 7.225 7.250 1.00 97.94 88 ASN A C 1
ATOM 658 O O . ASN A 1 88 ? 1.531 8.362 7.416 1.00 97.94 88 ASN A O 1
ATOM 662 N N . ILE A 1 89 ? 1.389 6.131 7.738 1.00 98.56 89 ILE A N 1
ATOM 663 C CA . ILE A 1 89 ? 0.237 6.060 8.628 1.00 98.56 89 ILE A CA 1
ATOM 664 C C . ILE A 1 89 ? 0.780 5.571 9.976 1.00 98.56 89 ILE A C 1
ATOM 666 O O . ILE A 1 89 ? 1.275 4.446 10.084 1.00 98.56 89 ILE A O 1
ATOM 670 N N . GLU A 1 90 ? 0.755 6.424 10.994 1.00 98.31 90 GLU A N 1
ATOM 671 C CA . GLU A 1 90 ? 1.325 6.127 12.310 1.00 98.31 90 GLU A CA 1
ATOM 672 C C . GLU A 1 90 ? 0.337 6.514 13.405 1.00 98.31 90 GLU A C 1
ATOM 674 O O . GLU A 1 90 ? -0.122 7.653 13.449 1.00 98.31 90 GLU A O 1
ATOM 679 N N . GLY A 1 91 ? 0.022 5.572 14.296 1.00 97.81 91 GLY A N 1
ATOM 680 C CA . GLY A 1 91 ? -0.870 5.842 15.424 1.00 97.81 91 GLY A CA 1
ATOM 681 C C . GLY A 1 91 ? -2.340 6.049 15.054 1.00 97.81 91 GLY A C 1
ATOM 682 O O . GLY A 1 91 ? -3.070 6.581 15.885 1.00 97.81 91 GLY A O 1
ATOM 683 N N . ILE A 1 92 ? -2.767 5.654 13.849 1.00 98.44 92 ILE A N 1
ATOM 684 C CA . ILE A 1 92 ? -4.123 5.901 13.335 1.00 98.44 92 ILE A CA 1
ATOM 685 C C . ILE A 1 92 ? -5.051 4.717 13.621 1.00 98.44 92 ILE A C 1
ATOM 687 O O . ILE A 1 92 ? -4.643 3.550 13.584 1.00 98.44 92 ILE A O 1
ATOM 691 N N . SER A 1 93 ? -6.317 5.018 13.888 1.00 98.38 93 SER A N 1
ATOM 692 C CA . SER A 1 93 ? -7.399 4.060 14.091 1.00 98.38 93 SER A CA 1
ATOM 693 C C . SER A 1 93 ? -8.504 4.245 13.052 1.00 98.38 93 SER A C 1
ATOM 695 O O . SER A 1 93 ? -8.991 5.350 12.851 1.00 98.38 93 SER A O 1
ATOM 697 N N . ASN A 1 94 ? -8.959 3.146 12.449 1.00 98.44 94 ASN A N 1
ATOM 698 C CA . ASN A 1 94 ? -10.088 3.134 11.512 1.00 98.44 94 ASN A CA 1
ATOM 699 C C . ASN A 1 94 ? -9.876 4.044 10.284 1.00 98.44 94 ASN A C 1
ATOM 701 O O . ASN A 1 94 ? -10.670 4.942 10.009 1.00 98.44 94 ASN A O 1
ATOM 705 N N . LEU A 1 95 ? -8.794 3.799 9.539 1.00 98.81 95 LEU A N 1
ATOM 706 C CA . LEU A 1 95 ? -8.481 4.490 8.283 1.00 98.81 95 LEU A CA 1
ATOM 707 C C . LEU A 1 95 ? -8.626 3.536 7.097 1.00 98.81 95 LEU A C 1
ATOM 709 O O . LEU A 1 95 ? -8.083 2.429 7.108 1.00 98.81 95 LEU A O 1
ATOM 713 N N . ALA A 1 96 ? -9.285 3.996 6.037 1.00 98.75 96 ALA A N 1
ATOM 714 C CA . ALA A 1 96 ? -9.355 3.284 4.768 1.00 98.75 96 ALA A CA 1
ATOM 715 C C . ALA A 1 96 ? -8.789 4.103 3.607 1.00 98.75 96 ALA A C 1
ATOM 717 O O . ALA A 1 96 ? -9.095 5.283 3.473 1.00 98.75 96 ALA A O 1
ATOM 718 N N . LEU A 1 97 ? -8.033 3.455 2.716 1.00 98.69 97 LEU A N 1
ATOM 719 C CA . LEU A 1 97 ? -7.793 3.931 1.354 1.00 98.69 97 LEU A CA 1
ATOM 720 C C . LEU A 1 97 ? -8.530 3.013 0.375 1.00 98.69 97 LEU A C 1
ATOM 722 O O . LEU A 1 97 ? -8.188 1.835 0.251 1.00 98.69 97 LEU A O 1
ATOM 726 N N . VAL A 1 98 ? -9.514 3.559 -0.336 1.00 98.62 98 VAL A N 1
ATOM 727 C CA . VAL A 1 98 ? -10.358 2.805 -1.271 1.00 98.62 98 VAL A CA 1
ATOM 728 C C . VAL A 1 98 ? -10.231 3.378 -2.675 1.00 98.62 98 VAL A C 1
ATOM 730 O O . VAL A 1 98 ? -10.521 4.551 -2.901 1.00 98.62 98 VAL A O 1
ATOM 733 N N . GLY A 1 99 ? -9.825 2.538 -3.622 1.00 97.88 99 GLY A N 1
ATOM 734 C CA . GLY A 1 99 ? -9.818 2.840 -5.047 1.00 97.88 99 GLY A CA 1
ATOM 735 C C . GLY A 1 99 ? -11.041 2.292 -5.780 1.00 97.88 99 GLY A C 1
ATOM 736 O O . GLY A 1 99 ? -11.495 1.177 -5.529 1.00 97.88 99 GLY A O 1
ATOM 737 N N . ASP A 1 100 ? -11.530 3.065 -6.743 1.00 95.38 100 ASP A N 1
ATOM 738 C CA . ASP A 1 100 ? -12.457 2.638 -7.788 1.00 95.38 100 ASP A CA 1
ATOM 739 C C . ASP A 1 100 ? -11.739 2.761 -9.133 1.00 95.38 100 ASP A C 1
ATOM 741 O O . ASP A 1 100 ? -11.686 3.837 -9.721 1.00 95.38 100 ASP A O 1
ATOM 745 N N . HIS A 1 101 ? -11.106 1.673 -9.584 1.00 93.38 101 HIS A N 1
ATOM 746 C CA . HIS A 1 101 ? -10.257 1.661 -10.786 1.00 93.38 101 HIS A CA 1
ATOM 747 C C . HIS A 1 101 ? -9.097 2.679 -10.723 1.00 93.38 101 HIS A C 1
ATOM 749 O O . HIS A 1 101 ? -8.646 3.216 -11.738 1.00 93.38 101 HIS A O 1
ATOM 755 N N . ALA A 1 102 ? -8.592 2.945 -9.517 1.00 97.94 102 ALA A N 1
ATOM 756 C CA . ALA A 1 102 ? -7.476 3.852 -9.290 1.00 97.94 102 ALA A CA 1
ATOM 757 C C . ALA A 1 102 ? -6.134 3.123 -9.447 1.00 97.94 102 ALA A C 1
ATOM 759 O O . ALA A 1 102 ? -5.909 2.055 -8.873 1.00 97.94 102 ALA A O 1
ATOM 760 N N . THR A 1 103 ? -5.224 3.722 -10.214 1.00 98.62 103 THR A N 1
ATOM 761 C CA . THR A 1 103 ? -3.847 3.247 -10.373 1.00 98.62 103 THR A CA 1
ATOM 762 C C . THR A 1 103 ? -2.881 4.170 -9.642 1.00 98.62 103 THR A C 1
ATOM 764 O O . THR A 1 103 ? -2.851 5.363 -9.927 1.00 98.62 103 THR A O 1
ATOM 767 N N . LEU A 1 104 ? -2.058 3.629 -8.749 1.00 98.19 104 LEU A N 1
ATOM 768 C CA . LEU A 1 104 ? -0.921 4.313 -8.144 1.00 98.19 104 LEU A CA 1
ATOM 769 C C . LEU A 1 104 ? 0.347 3.999 -8.942 1.00 98.19 104 LEU A C 1
ATOM 771 O O . LEU A 1 104 ? 0.708 2.837 -9.132 1.00 98.19 104 LEU A O 1
ATOM 775 N N . VAL A 1 105 ? 1.017 5.046 -9.411 1.00 97.38 105 VAL A N 1
ATOM 776 C CA . VAL A 1 105 ? 2.238 4.962 -10.217 1.00 97.38 105 VAL A CA 1
ATOM 777 C C . VAL A 1 105 ? 3.400 5.514 -9.390 1.00 97.38 105 VAL A C 1
ATOM 779 O O . VAL A 1 105 ? 3.356 6.689 -9.019 1.00 97.38 105 VAL A O 1
ATOM 782 N N . PRO A 1 106 ? 4.433 4.718 -9.079 1.00 94.75 106 PRO A N 1
ATOM 783 C CA . PRO A 1 106 ? 5.636 5.205 -8.420 1.00 94.75 106 PRO A CA 1
ATOM 784 C C . PRO A 1 106 ? 6.312 6.318 -9.221 1.00 94.75 106 PRO A C 1
ATOM 786 O O . PRO A 1 106 ? 6.395 6.253 -10.448 1.00 94.75 106 PRO A O 1
ATOM 789 N N . ALA A 1 107 ? 6.810 7.338 -8.528 1.00 93.50 107 ALA A N 1
ATOM 790 C CA . ALA A 1 107 ? 7.601 8.384 -9.159 1.00 93.50 107 ALA A CA 1
ATOM 791 C C . ALA A 1 107 ? 8.914 7.832 -9.736 1.00 93.50 107 ALA A C 1
ATOM 793 O O . ALA A 1 107 ? 9.601 7.032 -9.104 1.00 93.50 107 ALA A O 1
ATOM 794 N N . GLU A 1 108 ? 9.278 8.280 -10.940 1.00 90.44 108 GLU A N 1
ATOM 795 C CA . GLU A 1 108 ? 10.515 7.852 -11.598 1.00 90.44 108 GLU A CA 1
ATOM 796 C C . GLU A 1 108 ? 11.749 8.191 -10.752 1.00 90.44 108 GLU A C 1
ATOM 798 O O . GLU A 1 108 ? 11.878 9.298 -10.221 1.00 90.44 108 GLU A O 1
ATOM 803 N N . GLY A 1 109 ? 12.672 7.232 -10.639 1.00 86.06 109 GLY A N 1
ATOM 804 C CA . GLY A 1 109 ? 13.893 7.380 -9.847 1.00 86.06 109 GLY A CA 1
ATOM 805 C C . GLY A 1 109 ? 13.689 7.352 -8.327 1.00 86.06 109 GLY A C 1
ATOM 806 O O . GLY A 1 109 ? 14.649 7.608 -7.601 1.00 86.06 109 GLY A O 1
ATOM 807 N N . ASP A 1 110 ? 12.480 7.049 -7.846 1.00 85.50 110 ASP A N 1
ATOM 808 C CA . ASP A 1 110 ? 12.173 6.872 -6.428 1.00 85.50 110 ASP A CA 1
ATOM 809 C C . ASP A 1 110 ? 12.071 5.380 -6.082 1.00 85.50 110 ASP A C 1
ATOM 811 O O . ASP A 1 110 ? 11.154 4.685 -6.518 1.00 85.50 110 ASP A O 1
ATOM 815 N N . ASP A 1 111 ? 13.022 4.884 -5.289 1.00 83.25 111 ASP A N 1
ATOM 816 C CA . ASP A 1 111 ? 13.090 3.489 -4.836 1.00 83.25 111 ASP A CA 1
ATOM 817 C C . ASP A 1 111 ? 12.433 3.264 -3.461 1.00 83.25 111 ASP A C 1
ATOM 819 O O . ASP A 1 111 ? 12.563 2.192 -2.861 1.00 83.25 111 ASP A O 1
ATOM 823 N N . THR A 1 112 ? 11.722 4.274 -2.949 1.00 86.19 112 THR A N 1
ATOM 824 C CA . THR A 1 112 ? 11.099 4.264 -1.619 1.00 86.19 112 THR A CA 1
ATOM 825 C C . THR A 1 112 ? 9.574 4.272 -1.653 1.00 86.19 112 THR A C 1
ATOM 827 O O . THR A 1 112 ? 8.951 4.273 -0.593 1.00 86.19 112 THR A O 1
ATOM 830 N N . VAL A 1 113 ? 8.955 4.270 -2.839 1.00 90.44 113 VAL A N 1
ATOM 831 C CA . VAL A 1 113 ? 7.496 4.373 -2.979 1.00 90.44 113 VAL A CA 1
ATOM 832 C C . VAL A 1 113 ? 6.793 3.226 -2.268 1.00 90.44 113 VAL A C 1
ATOM 834 O O . VAL A 1 113 ? 6.978 2.061 -2.634 1.00 90.44 113 VAL A O 1
ATOM 837 N N . GLN A 1 114 ? 5.982 3.590 -1.269 1.00 93.19 114 GLN A N 1
ATOM 838 C CA . GLN A 1 114 ? 5.318 2.651 -0.373 1.00 93.19 114 GLN A CA 1
ATOM 839 C C . GLN A 1 114 ? 4.162 3.293 0.404 1.00 93.19 114 GLN A C 1
ATOM 841 O O . GLN A 1 114 ? 4.278 4.418 0.892 1.00 93.19 114 GLN A O 1
ATOM 846 N N . ILE A 1 115 ? 3.088 2.527 0.620 1.00 97.69 115 ILE A N 1
ATOM 847 C CA . ILE A 1 115 ? 2.126 2.779 1.702 1.00 97.69 115 ILE A CA 1
ATOM 848 C C . ILE A 1 115 ? 2.619 2.054 2.956 1.00 97.69 115 ILE A C 1
ATOM 850 O O . ILE A 1 115 ? 2.756 0.825 2.963 1.00 97.69 115 ILE A O 1
ATOM 854 N N . ASN A 1 116 ? 2.938 2.817 3.999 1.00 98.12 116 ASN A N 1
ATOM 855 C CA . ASN A 1 116 ? 3.473 2.308 5.254 1.00 98.12 116 ASN A CA 1
ATOM 856 C C . ASN A 1 116 ? 2.482 2.552 6.392 1.00 98.12 116 ASN A C 1
ATOM 858 O O . ASN A 1 116 ? 2.132 3.698 6.638 1.00 98.12 116 ASN A O 1
ATOM 862 N N . ALA A 1 117 ? 2.100 1.505 7.120 1.00 98.50 117 ALA A N 1
ATOM 863 C CA . ALA A 1 117 ? 1.333 1.636 8.357 1.00 98.50 117 ALA A CA 1
ATOM 864 C C . ALA A 1 117 ? 2.089 1.002 9.526 1.00 98.50 117 ALA A C 1
ATOM 866 O O . ALA A 1 117 ? 2.574 -0.126 9.402 1.00 98.50 117 ALA A O 1
ATOM 867 N N . ILE A 1 118 ? 2.193 1.721 10.643 1.00 97.88 118 ILE A N 1
ATOM 868 C CA . ILE A 1 118 ? 2.794 1.258 11.901 1.00 97.88 118 ILE A CA 1
ATOM 869 C C . ILE A 1 118 ? 1.970 1.750 13.090 1.00 97.88 118 ILE A C 1
ATOM 871 O O . ILE A 1 118 ? 1.274 2.758 12.986 1.00 97.88 118 ILE A O 1
ATOM 875 N N . ASP A 1 119 ? 2.035 1.036 14.214 1.00 96.31 119 ASP A N 1
ATOM 876 C CA . ASP A 1 119 ? 1.381 1.415 15.477 1.00 96.31 119 ASP A CA 1
ATOM 877 C C . ASP A 1 119 ? -0.100 1.822 15.323 1.00 96.31 119 ASP A C 1
ATOM 879 O O . ASP A 1 119 ? -0.617 2.648 16.065 1.00 96.31 119 ASP A O 1
ATOM 883 N N . SER A 1 120 ? -0.780 1.234 14.336 1.00 98.44 120 SER A N 1
ATOM 884 C CA . SER A 1 120 ? -2.136 1.591 13.907 1.00 98.44 120 SER A CA 1
ATOM 885 C C . SER A 1 120 ? -3.095 0.406 14.077 1.00 98.44 120 SER A C 1
ATOM 887 O O . SER A 1 120 ? -2.658 -0.732 14.299 1.00 98.44 120 SER A O 1
ATOM 889 N N . ARG A 1 121 ? -4.405 0.643 13.983 1.00 98.62 121 ARG A N 1
ATOM 890 C CA . ARG A 1 121 ? -5.457 -0.390 14.063 1.00 98.62 121 ARG A CA 1
ATOM 891 C C . ARG A 1 121 ? -6.578 -0.122 13.067 1.00 98.62 121 ARG A C 1
ATOM 893 O O . ARG A 1 121 ? -6.812 1.026 12.711 1.00 98.62 121 ARG A O 1
ATOM 900 N N . ASP A 1 122 ? -7.287 -1.174 12.673 1.00 98.56 122 ASP A N 1
ATOM 901 C CA . ASP A 1 122 ? -8.455 -1.085 11.793 1.00 98.56 122 ASP A CA 1
ATOM 902 C C . ASP A 1 122 ? -8.107 -0.354 10.476 1.00 98.56 122 ASP A C 1
ATOM 904 O O . ASP A 1 122 ? -8.680 0.672 10.129 1.00 98.56 122 ASP A O 1
ATOM 908 N N . ILE A 1 123 ? -7.083 -0.852 9.770 1.00 98.81 123 ILE A N 1
ATOM 909 C CA . ILE A 1 123 ? -6.562 -0.237 8.540 1.00 98.81 123 ILE A CA 1
ATOM 910 C C . ILE A 1 123 ? -7.004 -1.044 7.323 1.00 98.81 123 ILE A C 1
ATOM 912 O O . ILE A 1 123 ? -6.691 -2.235 7.222 1.00 98.81 123 ILE A O 1
ATOM 916 N N . ALA A 1 124 ? -7.656 -0.374 6.373 1.00 98.69 124 ALA A N 1
ATOM 917 C CA . ALA A 1 124 ? -8.101 -0.962 5.116 1.00 98.69 124 ALA A CA 1
ATOM 918 C C . ALA A 1 124 ? -7.401 -0.336 3.901 1.00 98.69 124 ALA A C 1
ATOM 920 O O . ALA A 1 124 ? -7.309 0.883 3.764 1.00 98.69 124 ALA A O 1
ATOM 921 N N . VAL A 1 125 ? -6.933 -1.178 2.981 1.00 98.75 125 VAL A N 1
ATOM 922 C CA . VAL A 1 125 ? -6.447 -0.769 1.658 1.00 98.75 125 VAL A CA 1
ATOM 923 C C . VAL A 1 125 ? -7.127 -1.646 0.616 1.00 98.75 125 VAL A C 1
ATOM 925 O O . VAL A 1 125 ? -6.881 -2.855 0.557 1.00 98.75 125 VAL A O 1
ATOM 928 N N . GLU A 1 126 ? -7.996 -1.050 -0.199 1.00 98.38 126 GLU A N 1
ATOM 929 C CA . GLU A 1 126 ? -8.834 -1.795 -1.136 1.00 98.38 126 GLU A CA 1
ATOM 930 C C . GLU A 1 126 ? -8.884 -1.195 -2.544 1.00 98.38 126 GLU A C 1
ATOM 932 O O . GLU A 1 126 ? -8.897 0.020 -2.709 1.00 98.38 126 GLU A O 1
ATOM 937 N N . GLY A 1 127 ? -8.998 -2.048 -3.566 1.00 98.00 127 GLY A N 1
ATOM 938 C CA . GLY A 1 127 ? -9.406 -1.627 -4.917 1.00 98.00 127 GLY A CA 1
ATOM 939 C C . GLY A 1 127 ? -8.363 -0.815 -5.691 1.00 98.00 127 GLY A C 1
ATOM 940 O O . GLY A 1 127 ? -8.717 -0.015 -6.556 1.00 98.00 127 GLY A O 1
ATOM 941 N N . LEU A 1 128 ? -7.078 -0.996 -5.377 1.00 98.38 128 LEU A N 1
ATOM 942 C CA . LEU A 1 128 ? -5.976 -0.262 -5.999 1.00 98.38 128 LEU A CA 1
ATOM 943 C C . LEU A 1 128 ? -5.169 -1.136 -6.957 1.00 98.38 128 LEU A C 1
ATOM 945 O O . LEU A 1 128 ? -4.835 -2.290 -6.670 1.00 98.38 128 LEU A O 1
ATOM 949 N N . HIS A 1 129 ? -4.752 -0.521 -8.057 1.00 98.38 129 HIS A N 1
ATOM 950 C CA . HIS A 1 129 ? -3.737 -1.054 -8.953 1.00 98.38 129 HIS A CA 1
ATOM 951 C C . HIS A 1 129 ? -2.419 -0.312 -8.721 1.00 98.38 129 HIS A C 1
ATOM 953 O O . HIS A 1 129 ? -2.388 0.910 -8.739 1.00 98.38 129 HIS A O 1
ATOM 959 N N . PHE A 1 130 ? -1.319 -1.023 -8.525 1.00 97.81 130 PHE A N 1
ATOM 960 C CA . PHE A 1 130 ? 0.020 -0.446 -8.470 1.00 97.81 130 PHE A CA 1
ATOM 961 C C . PHE A 1 130 ? 0.757 -0.758 -9.772 1.00 97.81 130 PHE A C 1
ATOM 963 O O . PHE A 1 130 ? 0.811 -1.917 -10.184 1.00 97.81 130 PHE A O 1
ATOM 970 N N . ASP A 1 131 ? 1.328 0.260 -10.410 1.00 96.81 131 ASP A N 1
ATOM 971 C CA . ASP A 1 131 ? 2.021 0.126 -11.694 1.00 96.81 131 ASP A CA 1
ATOM 972 C C . ASP A 1 131 ? 3.529 0.355 -11.545 1.00 96.81 131 ASP A C 1
ATOM 974 O O . ASP A 1 131 ? 4.016 1.474 -11.665 1.00 96.81 131 ASP A O 1
ATOM 978 N N . TYR A 1 132 ? 4.265 -0.728 -11.304 1.00 94.50 132 TYR A N 1
ATOM 979 C CA . TYR A 1 132 ? 5.728 -0.787 -11.283 1.00 94.50 132 TYR A CA 1
ATOM 980 C C . TYR A 1 132 ? 6.299 -1.258 -12.637 1.00 94.50 132 TYR A C 1
ATOM 982 O O . TYR A 1 132 ? 7.391 -1.816 -12.697 1.00 94.50 132 TYR A O 1
ATOM 990 N N . THR A 1 133 ? 5.578 -1.087 -13.756 1.00 94.12 133 THR A N 1
ATOM 991 C CA . THR A 1 133 ? 6.054 -1.574 -15.070 1.00 94.12 133 THR A CA 1
ATOM 992 C C . THR A 1 133 ? 7.224 -0.770 -15.640 1.00 94.12 133 THR A C 1
ATOM 994 O O . THR A 1 133 ? 7.909 -1.247 -16.549 1.00 94.12 133 THR A O 1
ATOM 997 N N . ASN A 1 134 ? 7.486 0.430 -15.113 1.00 90.12 134 ASN A N 1
ATOM 998 C CA . ASN A 1 134 ? 8.688 1.182 -15.451 1.00 90.12 134 ASN A CA 1
ATOM 999 C C . ASN A 1 134 ? 9.920 0.505 -14.802 1.00 90.12 134 ASN A C 1
ATOM 1001 O O . ASN A 1 134 ? 10.004 0.447 -13.581 1.00 90.12 134 ASN A O 1
ATOM 1005 N N . PRO A 1 135 ? 10.910 0.027 -15.579 1.00 84.38 135 PRO A N 1
ATOM 1006 C CA . PRO A 1 135 ? 12.073 -0.682 -15.035 1.00 84.38 135 PRO A CA 1
ATOM 1007 C C . PRO A 1 135 ? 13.024 0.203 -14.209 1.00 84.38 135 PRO A C 1
ATOM 1009 O O . PRO A 1 135 ? 13.961 -0.307 -13.593 1.00 84.38 135 PRO A O 1
ATOM 1012 N N . GLU A 1 136 ? 12.839 1.525 -14.234 1.00 82.81 136 GLU A N 1
ATOM 1013 C CA . GLU A 1 136 ? 13.606 2.471 -13.422 1.00 82.81 136 GLU A CA 1
ATOM 1014 C C . GLU A 1 136 ? 13.007 2.687 -12.026 1.00 82.81 136 GLU A C 1
ATOM 1016 O O . GLU A 1 136 ? 13.677 3.283 -11.180 1.00 82.81 136 GLU A O 1
ATOM 1021 N N . VAL A 1 137 ? 11.788 2.194 -11.768 1.00 84.31 137 VAL A N 1
ATOM 1022 C CA . VAL A 1 137 ? 11.179 2.207 -10.433 1.00 84.31 137 VAL A CA 1
ATOM 1023 C C . VAL A 1 137 ? 11.277 0.832 -9.787 1.00 84.31 137 VAL A C 1
ATOM 1025 O O . VAL A 1 137 ? 11.254 -0.205 -10.444 1.00 84.31 137 VAL A O 1
ATOM 1028 N N . ASP A 1 138 ? 11.415 0.829 -8.472 1.00 84.19 138 ASP A N 1
ATOM 1029 C CA . ASP A 1 138 ? 11.480 -0.371 -7.647 1.00 84.19 138 ASP A CA 1
ATOM 1030 C C . ASP A 1 138 ? 10.920 -0.013 -6.266 1.00 84.19 138 ASP A C 1
ATOM 1032 O O . ASP A 1 138 ? 10.720 1.165 -5.966 1.00 84.19 138 ASP A O 1
ATOM 1036 N N . GLY A 1 139 ? 10.662 -0.994 -5.405 1.00 83.50 139 GLY A N 1
ATOM 1037 C CA . GLY A 1 139 ? 10.247 -0.697 -4.034 1.00 83.50 139 GLY A CA 1
ATOM 1038 C C . GLY A 1 139 ? 9.257 -1.690 -3.452 1.00 83.50 139 GLY A C 1
ATOM 1039 O O . GLY A 1 139 ? 9.395 -2.904 -3.596 1.00 83.50 139 GLY A O 1
ATOM 1040 N N . ARG A 1 140 ? 8.274 -1.167 -2.718 1.00 92.06 140 ARG A N 1
ATOM 1041 C CA . ARG A 1 140 ? 7.283 -1.962 -1.996 1.00 92.06 140 ARG A CA 1
ATOM 1042 C C . ARG A 1 140 ? 5.940 -1.250 -2.033 1.00 92.06 140 ARG A C 1
ATOM 1044 O O . ARG A 1 140 ? 5.784 -0.251 -1.354 1.00 92.06 140 ARG A O 1
ATOM 1051 N N . ALA A 1 141 ? 4.946 -1.814 -2.713 1.00 95.56 141 ALA A N 1
ATOM 1052 C CA . ALA A 1 141 ? 3.598 -1.244 -2.737 1.00 95.56 141 ALA A CA 1
ATOM 1053 C C . ALA A 1 141 ? 3.019 -1.062 -1.320 1.00 95.56 141 ALA A C 1
ATOM 1055 O O . ALA A 1 141 ? 2.575 0.027 -0.958 1.00 95.56 141 ALA A O 1
ATOM 1056 N N . LEU A 1 142 ? 3.072 -2.119 -0.502 1.00 97.88 142 LEU A N 1
ATOM 1057 C CA . LEU A 1 142 ? 2.464 -2.158 0.830 1.00 97.88 142 LEU A CA 1
ATOM 1058 C C . LEU A 1 142 ? 3.449 -2.678 1.881 1.00 97.88 142 LEU A C 1
ATOM 1060 O O . LEU A 1 142 ? 3.988 -3.777 1.730 1.00 97.88 142 LEU A O 1
ATOM 1064 N N . GLN A 1 143 ? 3.622 -1.951 2.986 1.00 97.69 143 GLN A N 1
ATOM 1065 C CA . GLN A 1 143 ? 4.077 -2.520 4.260 1.00 97.69 143 GLN A CA 1
ATOM 1066 C C . GLN A 1 143 ? 3.165 -2.053 5.383 1.00 97.69 143 GLN A C 1
ATOM 1068 O O . GLN A 1 143 ? 3.196 -0.903 5.807 1.00 97.69 143 GLN A O 1
ATOM 1073 N N . LEU A 1 144 ? 2.339 -2.975 5.856 1.00 98.56 144 LEU A N 1
ATOM 1074 C CA . LEU A 1 144 ? 1.282 -2.680 6.809 1.00 98.56 144 LEU A CA 1
ATOM 1075 C C . LEU A 1 144 ? 1.523 -3.506 8.068 1.00 98.56 144 LEU A C 1
ATOM 1077 O O . LEU A 1 144 ? 1.341 -4.721 8.059 1.00 98.56 144 LEU A O 1
ATOM 1081 N N . LYS A 1 145 ? 1.971 -2.846 9.135 1.00 98.12 145 LYS A N 1
ATOM 1082 C CA . LYS A 1 145 ? 2.153 -3.425 10.466 1.00 98.12 145 LYS A CA 1
ATOM 1083 C C . LYS A 1 145 ? 1.078 -2.867 11.382 1.00 98.12 145 LYS A C 1
ATOM 1085 O O . LYS A 1 145 ? 1.215 -1.786 11.949 1.00 98.12 145 LYS A O 1
ATOM 1090 N N . VAL A 1 146 ? -0.019 -3.597 11.470 1.00 98.44 146 VAL A N 1
ATOM 1091 C CA . VAL A 1 146 ? -1.258 -3.137 12.095 1.00 98.44 146 VAL A CA 1
ATOM 1092 C C . VAL A 1 146 ? -1.535 -4.030 13.295 1.00 98.44 146 VAL A C 1
ATOM 1094 O O . VAL A 1 146 ? -1.277 -5.225 13.252 1.00 98.44 146 VAL A O 1
ATOM 1097 N N . SER A 1 147 ? -2.006 -3.471 14.401 1.00 98.38 147 SER A N 1
ATOM 1098 C CA . SER A 1 147 ? -2.228 -4.246 15.629 1.00 98.38 147 SER A CA 1
ATOM 1099 C C . SER A 1 147 ? -3.388 -5.234 15.500 1.00 98.38 147 SER A C 1
ATOM 1101 O O . SER A 1 147 ? -3.219 -6.410 15.810 1.00 98.38 147 SER A O 1
ATOM 1103 N N . ASP A 1 148 ? -4.525 -4.782 14.979 1.00 98.62 148 ASP A N 1
ATOM 1104 C CA . ASP A 1 148 ? -5.737 -5.563 14.718 1.00 98.62 148 ASP A CA 1
ATOM 1105 C C . ASP A 1 148 ? -6.525 -4.919 13.564 1.00 98.62 148 ASP A C 1
ATOM 1107 O O . ASP A 1 148 ? -6.293 -3.755 13.236 1.00 98.62 148 ASP A O 1
ATOM 1111 N N . GLY A 1 149 ? -7.447 -5.658 12.948 1.00 98.25 149 GLY A N 1
ATOM 1112 C CA . GLY A 1 149 ? -8.359 -5.124 11.934 1.00 98.25 149 GLY A CA 1
ATOM 1113 C C . GLY A 1 149 ? -7.698 -4.782 10.596 1.00 98.25 149 GLY A C 1
ATOM 1114 O O . GLY A 1 149 ? -8.111 -3.839 9.930 1.00 98.25 149 GLY A O 1
ATOM 1115 N N . LEU A 1 150 ? -6.663 -5.519 10.183 1.00 98.81 150 LEU A N 1
ATOM 1116 C CA . LEU A 1 150 ? -6.043 -5.307 8.869 1.00 98.81 150 LEU A CA 1
ATOM 1117 C C . LEU A 1 150 ? -6.939 -5.845 7.741 1.00 98.81 150 LEU A C 1
ATOM 1119 O O . LEU A 1 150 ? -7.289 -7.028 7.741 1.00 98.81 150 LEU A O 1
ATOM 1123 N N . LEU A 1 151 ? -7.207 -5.026 6.725 1.00 98.69 151 LEU A N 1
ATOM 1124 C CA . LEU A 1 151 ? -7.837 -5.444 5.473 1.00 98.69 151 LEU A CA 1
ATOM 1125 C C . LEU A 1 151 ? -6.997 -5.008 4.267 1.00 98.69 151 LEU A C 1
ATOM 1127 O O . LEU A 1 151 ? -6.779 -3.825 4.032 1.00 98.69 151 LEU A O 1
ATOM 1131 N N . VAL A 1 152 ? -6.565 -5.977 3.462 1.00 98.75 152 VAL A N 1
ATOM 1132 C CA . VAL A 1 152 ? -5.989 -5.751 2.129 1.00 98.75 152 VAL A CA 1
ATOM 1133 C C . VAL A 1 152 ? -6.828 -6.525 1.127 1.00 98.75 152 VAL A C 1
ATOM 1135 O O . VAL A 1 152 ? -6.942 -7.744 1.242 1.00 98.75 152 VAL A O 1
ATOM 1138 N N . SER A 1 153 ? -7.426 -5.842 0.156 1.00 98.38 153 SER A N 1
ATOM 1139 C CA . SER A 1 153 ? -8.455 -6.446 -0.697 1.00 98.38 153 SER A CA 1
ATOM 1140 C C . SER A 1 153 ? -8.411 -5.912 -2.121 1.00 98.38 153 SER A C 1
ATOM 1142 O O . SER A 1 153 ? -8.251 -4.713 -2.320 1.00 98.38 153 SER A O 1
ATOM 1144 N N . ASN A 1 154 ? -8.623 -6.759 -3.129 1.00 98.12 154 ASN A N 1
ATOM 1145 C CA . ASN A 1 154 ? -8.718 -6.312 -4.529 1.00 98.12 154 ASN A CA 1
ATOM 1146 C C . ASN A 1 154 ? -7.506 -5.465 -4.968 1.00 98.12 154 ASN A C 1
ATOM 1148 O O . ASN A 1 154 ? -7.668 -4.387 -5.538 1.00 98.12 154 ASN A O 1
ATOM 1152 N N . ILE A 1 155 ? -6.295 -5.934 -4.663 1.00 98.31 155 ILE A N 1
ATOM 1153 C CA . ILE A 1 155 ? -5.052 -5.236 -5.007 1.00 98.31 155 ILE A CA 1
ATOM 1154 C C . ILE A 1 155 ? -4.375 -5.943 -6.173 1.00 98.31 155 ILE A C 1
ATOM 1156 O O . ILE A 1 155 ? -4.260 -7.169 -6.169 1.00 98.31 155 ILE A O 1
ATOM 1160 N N . SER A 1 156 ? -3.844 -5.190 -7.134 1.00 98.25 156 SER A N 1
ATOM 1161 C CA . SER A 1 156 ? -2.890 -5.741 -8.101 1.00 98.25 156 SER A CA 1
ATOM 1162 C C . SER A 1 156 ? -1.588 -4.961 -8.126 1.00 98.25 156 SER A C 1
ATOM 1164 O O . SER A 1 156 ? -1.615 -3.738 -8.045 1.00 98.25 156 SER A O 1
ATOM 1166 N N . VAL A 1 157 ? -0.467 -5.645 -8.331 1.00 97.62 157 VAL A N 1
ATOM 1167 C CA . VAL A 1 157 ? 0.825 -5.006 -8.616 1.00 97.62 157 VAL A CA 1
ATOM 1168 C C . VAL A 1 157 ? 1.324 -5.525 -9.958 1.00 97.62 157 VAL A C 1
ATOM 1170 O O . VAL A 1 157 ? 1.532 -6.728 -10.106 1.00 97.62 157 VAL A O 1
ATOM 1173 N N . ALA A 1 158 ? 1.470 -4.623 -10.925 1.00 96.75 158 ALA A N 1
ATOM 1174 C CA . ALA A 1 158 ? 2.051 -4.900 -12.234 1.00 96.75 158 ALA A CA 1
ATOM 1175 C C . ALA A 1 158 ? 3.513 -4.444 -12.266 1.00 96.75 158 ALA A C 1
ATOM 1177 O O . ALA A 1 158 ? 3.854 -3.441 -11.646 1.00 96.75 158 ALA A O 1
ATOM 1178 N N . GLY A 1 159 ? 4.351 -5.143 -13.024 1.00 94.19 159 GLY A N 1
ATOM 1179 C CA . GLY A 1 159 ? 5.789 -4.911 -13.110 1.00 94.19 159 GLY A CA 1
ATOM 1180 C C . GLY A 1 159 ? 6.608 -5.820 -12.196 1.00 94.19 159 GLY A C 1
ATOM 1181 O O . GLY A 1 159 ? 6.130 -6.325 -11.179 1.00 94.19 159 GLY A O 1
ATOM 1182 N N . GLN A 1 160 ? 7.864 -6.044 -12.586 1.00 92.62 160 GLN A N 1
ATOM 1183 C CA . GLN A 1 160 ? 8.798 -6.848 -11.800 1.00 92.62 160 GLN A CA 1
ATOM 1184 C C . GLN A 1 160 ? 9.380 -6.003 -10.670 1.00 92.62 160 GLN A C 1
ATOM 1186 O O . GLN A 1 160 ? 9.855 -4.897 -10.910 1.00 92.62 160 GLN A O 1
ATOM 1191 N N . ILE A 1 161 ? 9.388 -6.545 -9.453 1.00 89.62 161 ILE A N 1
ATOM 1192 C CA . ILE A 1 161 ? 10.021 -5.904 -8.294 1.00 89.62 161 ILE A CA 1
ATOM 1193 C C .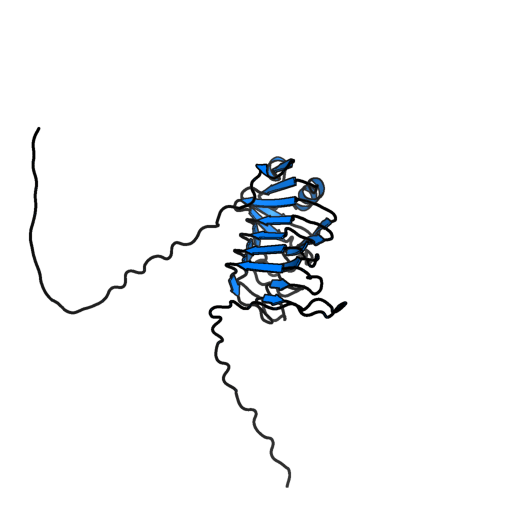 ILE A 1 161 ? 11.245 -6.722 -7.913 1.00 89.62 161 ILE A C 1
ATOM 1195 O O . ILE A 1 161 ? 11.143 -7.888 -7.520 1.00 89.62 161 ILE A O 1
ATOM 1199 N N . ASP A 1 162 ? 12.409 -6.096 -8.064 1.00 85.44 162 ASP A N 1
ATOM 1200 C CA . ASP A 1 162 ? 13.715 -6.746 -7.988 1.00 85.44 162 ASP A CA 1
ATOM 1201 C C . ASP A 1 162 ? 14.589 -6.231 -6.847 1.00 85.44 162 ASP A C 1
ATOM 1203 O O . ASP A 1 162 ? 15.673 -6.767 -6.596 1.00 85.44 162 ASP A O 1
ATOM 1207 N N . ARG A 1 163 ? 14.153 -5.206 -6.117 1.00 74.44 163 ARG A N 1
ATOM 1208 C CA . ARG A 1 163 ? 14.861 -4.693 -4.943 1.00 74.44 163 ARG A CA 1
ATOM 1209 C C . ARG A 1 163 ? 13.891 -4.490 -3.785 1.00 74.44 163 ARG A C 1
ATOM 1211 O O . ARG A 1 163 ? 12.703 -4.792 -3.844 1.00 74.44 163 ARG A O 1
ATOM 1218 N N . GLY A 1 164 ? 14.449 -4.086 -2.647 1.00 67.06 164 GLY A N 1
ATOM 1219 C CA . GLY A 1 164 ? 13.700 -3.993 -1.400 1.00 67.06 164 GLY A CA 1
ATOM 1220 C C . GLY A 1 164 ? 13.315 -5.366 -0.843 1.00 67.06 164 GLY A C 1
ATOM 1221 O O . GLY A 1 164 ? 14.008 -6.362 -1.042 1.00 67.06 164 GLY A O 1
ATOM 1222 N N . GLY A 1 165 ? 12.227 -5.412 -0.076 1.00 78.38 165 GLY A N 1
ATOM 1223 C CA . GLY A 1 165 ? 11.741 -6.644 0.553 1.00 78.38 165 GLY A CA 1
ATOM 1224 C C . GLY A 1 165 ? 10.457 -7.191 -0.077 1.00 78.38 165 GLY A C 1
ATOM 1225 O O . GLY A 1 165 ? 9.656 -7.785 0.651 1.00 78.38 165 GLY A O 1
ATOM 1226 N N . GLY A 1 166 ? 10.257 -6.952 -1.377 1.00 90.25 166 GLY A N 1
ATOM 1227 C CA . GLY A 1 166 ? 9.100 -7.400 -2.156 1.00 90.25 166 GLY A CA 1
ATOM 1228 C C . GLY A 1 166 ? 7.890 -6.461 -2.118 1.00 90.25 166 GLY A C 1
ATOM 1229 O O . GLY A 1 166 ? 7.858 -5.544 -1.297 1.00 90.25 166 GLY A O 1
ATOM 1230 N N . PRO A 1 167 ? 6.877 -6.695 -2.976 1.00 95.06 167 PRO A N 1
ATOM 1231 C CA . PRO A 1 167 ? 5.748 -5.780 -3.155 1.00 95.06 167 PRO A CA 1
ATOM 1232 C C . PRO A 1 167 ? 4.859 -5.639 -1.926 1.00 95.06 167 PRO A C 1
ATOM 1234 O O . PRO A 1 167 ? 4.357 -4.549 -1.661 1.00 95.06 167 PRO A O 1
ATOM 1237 N N . VAL A 1 168 ? 4.647 -6.722 -1.176 1.00 97.38 168 VAL A N 1
ATOM 1238 C CA . VAL A 1 168 ? 3.686 -6.738 -0.068 1.00 97.38 168 VAL A CA 1
ATOM 1239 C C . VAL A 1 168 ? 4.343 -7.284 1.188 1.00 97.38 168 VAL A C 1
ATOM 1241 O O . VAL A 1 168 ? 4.853 -8.404 1.208 1.00 97.38 168 VAL A O 1
ATOM 1244 N N . ARG A 1 169 ? 4.288 -6.502 2.265 1.00 97.25 169 ARG A N 1
ATOM 1245 C CA . ARG A 1 169 ? 4.512 -6.967 3.631 1.00 97.25 169 ARG A CA 1
ATOM 1246 C C . ARG A 1 169 ? 3.297 -6.650 4.486 1.00 97.25 169 ARG A C 1
ATOM 1248 O O . ARG A 1 169 ? 2.785 -5.536 4.449 1.00 97.25 169 ARG A O 1
ATOM 1255 N N . VAL A 1 170 ? 2.880 -7.623 5.281 1.00 98.38 170 VAL A N 1
ATOM 1256 C CA . VAL A 1 170 ? 1.804 -7.457 6.256 1.00 98.38 170 VAL A CA 1
ATOM 1257 C C . VAL A 1 170 ? 2.196 -8.100 7.578 1.00 98.38 170 VAL A C 1
ATOM 1259 O O . VAL A 1 170 ? 2.768 -9.186 7.601 1.00 98.38 170 VAL A O 1
ATOM 1262 N N . ASP A 1 171 ? 1.883 -7.436 8.678 1.00 98.25 171 ASP A N 1
ATOM 1263 C CA . ASP A 1 171 ? 2.077 -7.935 10.032 1.00 98.25 171 ASP A CA 1
ATOM 1264 C C . ASP A 1 171 ? 0.839 -7.571 10.857 1.00 98.25 171 ASP A C 1
ATOM 1266 O O . ASP A 1 171 ? 0.410 -6.417 10.845 1.00 98.25 171 ASP A O 1
ATOM 1270 N N . VAL A 1 172 ? 0.288 -8.544 11.585 1.00 98.38 172 VAL A N 1
ATOM 1271 C CA . VAL A 1 172 ? -0.698 -8.305 12.643 1.00 98.38 172 VAL A CA 1
ATOM 1272 C C . VAL A 1 172 ? 0.018 -8.414 13.980 1.00 98.38 172 VAL A C 1
ATOM 1274 O O . VAL A 1 172 ? 0.443 -9.504 14.370 1.00 98.38 172 VAL A O 1
ATOM 1277 N N . THR A 1 173 ? 0.244 -7.282 14.643 1.00 97.62 173 THR A N 1
ATOM 1278 C CA . THR A 1 173 ? 1.218 -7.193 15.745 1.00 97.62 173 THR A CA 1
ATOM 1279 C C . THR A 1 173 ? 0.637 -7.538 17.116 1.00 97.62 173 THR A C 1
ATOM 1281 O O . THR A 1 173 ? 1.396 -7.929 18.005 1.00 97.62 173 THR A O 1
ATOM 1284 N N . ASP A 1 174 ? -0.686 -7.474 17.302 1.00 96.94 174 ASP A N 1
ATOM 1285 C CA . ASP A 1 174 ? -1.337 -7.984 18.512 1.00 96.94 174 ASP A CA 1
ATOM 1286 C C . ASP A 1 174 ? -1.517 -9.515 18.411 1.00 96.94 174 ASP A C 1
ATOM 1288 O O . ASP A 1 174 ? -2.040 -10.001 17.405 1.00 96.94 174 ASP A O 1
ATOM 1292 N N . PRO A 1 175 ? -1.114 -10.308 19.425 1.00 96.75 175 PRO A N 1
ATOM 1293 C CA . PRO A 1 175 ? -1.355 -11.751 19.473 1.00 96.75 175 PRO A CA 1
ATOM 1294 C C . PRO A 1 175 ? -2.811 -12.204 19.299 1.00 96.75 175 PR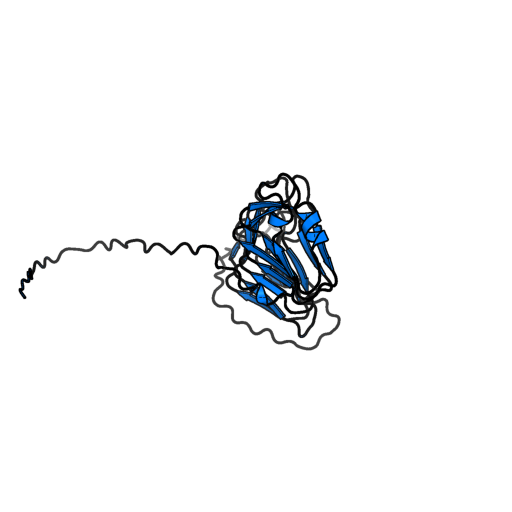O A C 1
ATOM 1296 O O . PRO A 1 175 ? -3.037 -13.323 18.831 1.00 96.75 175 PRO A O 1
ATOM 1299 N N . ASP A 1 176 ? -3.779 -11.380 19.702 1.00 97.62 176 ASP A N 1
ATOM 1300 C CA . ASP A 1 176 ? -5.214 -11.647 19.545 1.00 97.62 176 ASP A CA 1
ATOM 1301 C C . ASP A 1 176 ? -5.808 -10.944 18.307 1.00 97.62 176 ASP A C 1
ATOM 1303 O O . ASP A 1 176 ? -6.974 -11.174 17.961 1.00 97.62 176 ASP A O 1
ATOM 1307 N N . GLY A 1 177 ? -5.003 -10.117 17.633 1.00 98.25 177 GLY A N 1
ATOM 1308 C CA . GLY A 1 177 ? -5.380 -9.362 16.449 1.00 98.25 177 GLY A CA 1
ATOM 1309 C C . GLY A 1 177 ? -5.581 -10.238 15.216 1.00 98.25 177 GLY A C 1
ATOM 1310 O O . GLY A 1 177 ? -5.065 -11.361 15.102 1.00 98.25 177 GLY A O 1
ATOM 1311 N N . LYS A 1 178 ? -6.337 -9.701 14.259 1.00 98.56 178 LYS A N 1
ATOM 1312 C CA . LYS A 1 178 ? -6.693 -10.374 13.010 1.00 98.56 178 LYS A CA 1
ATOM 1313 C C . LYS A 1 178 ? -6.472 -9.488 11.796 1.00 98.56 178 LYS A C 1
ATOM 1315 O O . LYS A 1 178 ? -6.664 -8.277 11.831 1.00 98.56 178 LYS A O 1
ATOM 1320 N N . GLY A 1 179 ? -6.139 -10.135 10.688 1.00 98.56 179 GLY A N 1
ATOM 1321 C CA . GLY A 1 179 ? -6.020 -9.506 9.385 1.00 98.56 179 GLY A CA 1
ATOM 1322 C C . GLY A 1 179 ? -6.522 -10.401 8.261 1.00 98.56 179 GLY A C 1
ATOM 1323 O O . GLY A 1 179 ? -6.477 -11.632 8.344 1.00 98.56 179 GLY A O 1
ATOM 1324 N N . VAL A 1 180 ? -6.979 -9.773 7.185 1.00 98.75 180 VAL A N 1
ATOM 1325 C CA . VAL A 1 180 ? -7.373 -10.434 5.943 1.00 98.75 180 VAL A CA 1
ATOM 1326 C C . VAL A 1 180 ? -6.594 -9.820 4.791 1.00 98.75 180 VAL A C 1
ATOM 1328 O O . VAL A 1 180 ? -6.562 -8.606 4.619 1.00 98.75 180 VAL A O 1
ATOM 1331 N N . VAL A 1 181 ? -5.988 -10.684 3.985 1.00 98.75 181 VAL A N 1
ATOM 1332 C CA . VAL A 1 181 ? -5.412 -10.341 2.689 1.00 98.75 181 VAL A CA 1
ATOM 1333 C C . VAL A 1 181 ? -6.152 -11.162 1.648 1.00 98.75 181 VAL A C 1
AT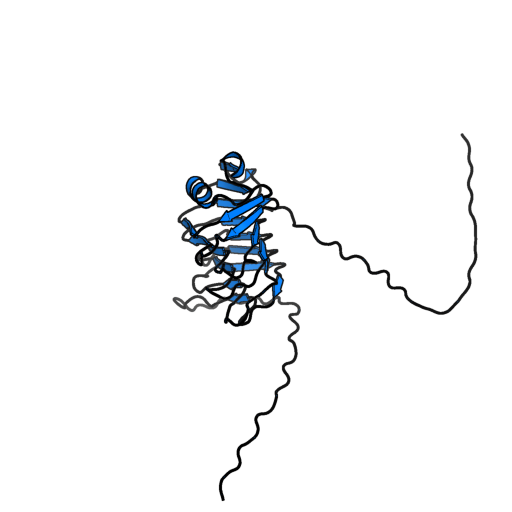OM 1335 O O . VAL A 1 181 ? -6.010 -12.384 1.604 1.00 98.75 181 VAL A O 1
ATOM 1338 N N . GLU A 1 182 ? -6.970 -10.524 0.822 1.00 98.38 182 GLU A N 1
ATOM 1339 C CA . GLU A 1 182 ? -7.765 -11.236 -0.167 1.00 98.38 182 GLU A CA 1
ATOM 1340 C C . GLU A 1 182 ? -7.749 -10.610 -1.555 1.00 98.38 182 GLU A C 1
ATOM 1342 O O . GLU A 1 182 ? -7.625 -9.400 -1.716 1.00 98.38 182 GLU A O 1
ATOM 1347 N N . ARG A 1 183 ? -7.863 -11.454 -2.587 1.00 98.12 183 ARG A N 1
ATOM 1348 C CA . ARG A 1 183 ? -7.892 -11.014 -3.993 1.00 98.12 183 ARG A CA 1
ATOM 1349 C C . ARG A 1 183 ? -6.701 -10.112 -4.346 1.00 98.12 183 ARG A C 1
ATOM 1351 O O . ARG A 1 183 ? -6.859 -9.075 -4.986 1.00 98.12 183 ARG A O 1
ATOM 1358 N N . VAL A 1 184 ? -5.508 -10.511 -3.901 1.00 98.56 184 VAL A N 1
ATOM 1359 C CA . VAL A 1 184 ? -4.242 -9.853 -4.251 1.00 98.56 184 VAL A CA 1
ATOM 1360 C C . VAL A 1 184 ? -3.608 -10.563 -5.443 1.00 98.56 184 VAL A C 1
ATOM 1362 O O . VAL A 1 184 ? -3.406 -11.776 -5.388 1.00 98.56 184 VAL A O 1
ATOM 1365 N N . SER A 1 185 ? -3.273 -9.821 -6.497 1.00 98.44 185 SER A N 1
ATOM 1366 C CA . SER A 1 185 ? -2.642 -10.341 -7.716 1.00 98.44 185 SER A CA 1
ATOM 1367 C C . SER A 1 185 ? -1.284 -9.687 -7.972 1.00 98.44 185 SER A C 1
ATOM 1369 O O . SER A 1 185 ? -1.200 -8.478 -8.182 1.00 98.44 185 SER A O 1
ATOM 1371 N N . ILE A 1 186 ? -0.217 -10.485 -7.958 1.00 97.62 186 ILE A N 1
ATOM 1372 C CA . ILE A 1 186 ? 1.164 -10.054 -8.224 1.00 97.62 186 ILE A CA 1
ATOM 1373 C C . ILE A 1 186 ? 1.852 -11.056 -9.178 1.00 97.62 186 ILE A C 1
ATOM 1375 O O . ILE A 1 186 ? 2.596 -11.936 -8.734 1.00 97.62 186 ILE A O 1
ATOM 1379 N N . PRO A 1 187 ? 1.548 -11.003 -10.489 1.00 96.88 187 PRO A N 1
ATOM 1380 C CA . PRO A 1 187 ? 1.911 -12.071 -11.423 1.00 96.88 187 PRO A CA 1
ATOM 1381 C C . PRO A 1 187 ? 3.326 -11.953 -12.014 1.00 96.88 187 PRO A C 1
ATOM 1383 O O . PRO A 1 187 ? 3.885 -12.955 -12.456 1.00 96.88 187 PRO A O 1
ATOM 1386 N N . ASP A 1 188 ? 3.910 -10.752 -12.024 1.00 95.44 188 ASP A N 1
ATOM 1387 C CA . ASP A 1 188 ? 5.114 -10.458 -12.820 1.00 95.44 188 ASP A CA 1
ATOM 1388 C C . ASP A 1 188 ? 6.432 -10.827 -12.115 1.00 95.44 188 ASP A C 1
ATOM 1390 O O . ASP A 1 188 ? 7.493 -10.921 -12.745 1.00 95.44 188 ASP A O 1
ATOM 1394 N N . GLY A 1 189 ? 6.356 -11.111 -10.813 1.00 93.00 189 GLY A N 1
ATOM 1395 C CA . GLY A 1 189 ? 7.447 -11.694 -10.050 1.00 93.00 189 GLY A CA 1
ATOM 1396 C C . GLY A 1 189 ? 8.646 -10.780 -9.824 1.00 93.00 189 GLY A C 1
ATOM 1397 O O . GLY A 1 189 ? 8.530 -9.564 -9.669 1.00 93.00 189 GLY A O 1
ATOM 1398 N N . SER A 1 190 ? 9.816 -11.411 -9.790 1.00 91.38 190 SER A N 1
ATOM 1399 C CA . SER A 1 190 ? 11.122 -10.760 -9.720 1.00 91.38 190 SER A CA 1
ATOM 1400 C C . SER A 1 190 ? 11.991 -11.269 -10.869 1.00 91.38 190 SER A C 1
ATOM 1402 O O . SER A 1 190 ? 11.880 -12.435 -11.254 1.00 91.38 190 SER A O 1
ATOM 1404 N N . GLY A 1 191 ? 12.885 -10.438 -11.387 1.00 85.50 191 GLY A N 1
ATOM 1405 C CA . GLY A 1 191 ? 14.017 -10.858 -12.200 1.00 85.50 191 GLY A CA 1
ATOM 1406 C C . GLY A 1 191 ? 15.050 -11.654 -11.389 1.00 85.50 191 GLY A C 1
ATOM 1407 O O . GLY A 1 191 ? 14.744 -12.675 -10.769 1.00 85.50 191 GLY A O 1
ATOM 1408 N N . GLU A 1 192 ? 16.322 -11.256 -11.447 1.00 80.56 192 GLU A N 1
ATOM 1409 C CA . GLU A 1 192 ? 17.430 -12.078 -10.922 1.00 80.56 192 GLU A CA 1
ATOM 1410 C C . GLU A 1 192 ? 17.608 -12.000 -9.395 1.00 80.56 192 GLU A C 1
ATOM 1412 O O . GLU A 1 192 ? 18.318 -12.823 -8.802 1.00 80.56 192 GLU A O 1
ATOM 1417 N N . SER A 1 193 ? 16.977 -11.027 -8.739 1.00 84.44 193 SER A N 1
ATOM 1418 C CA . SER A 1 193 ? 17.121 -10.803 -7.302 1.00 84.44 193 SER A CA 1
ATOM 1419 C C . SER A 1 193 ? 16.281 -11.767 -6.480 1.00 84.44 193 SER A C 1
ATOM 1421 O O . SER A 1 193 ? 15.161 -12.106 -6.848 1.00 84.44 193 SER A O 1
ATOM 1423 N N . ARG A 1 194 ? 16.793 -12.161 -5.306 1.00 89.12 194 ARG A N 1
ATOM 1424 C CA . ARG A 1 194 ? 16.067 -12.986 -4.326 1.00 89.12 194 ARG A CA 1
ATOM 1425 C C . ARG A 1 194 ? 14.987 -12.172 -3.615 1.00 89.12 194 ARG A C 1
ATOM 1427 O O . ARG A 1 194 ? 15.244 -11.613 -2.552 1.00 89.12 194 ARG A O 1
ATOM 1434 N N . VAL A 1 195 ? 13.790 -12.146 -4.191 1.00 91.88 195 VAL A N 1
ATOM 1435 C CA . VAL A 1 195 ? 12.636 -11.404 -3.674 1.00 91.88 195 VAL A CA 1
ATOM 1436 C C . VAL A 1 195 ? 11.508 -12.370 -3.313 1.00 91.88 195 VAL A C 1
ATOM 1438 O O . VAL A 1 195 ? 11.294 -13.388 -3.974 1.00 91.88 195 VAL A O 1
ATOM 1441 N N . THR A 1 196 ? 10.801 -12.057 -2.227 1.00 94.50 196 THR A N 1
ATOM 1442 C CA . THR A 1 196 ? 9.562 -12.735 -1.834 1.00 94.50 196 THR A CA 1
ATOM 1443 C C . THR A 1 196 ? 8.370 -11.875 -2.244 1.00 94.50 196 THR A C 1
ATOM 1445 O O . THR A 1 196 ? 8.378 -10.684 -1.955 1.00 94.50 196 THR A O 1
ATOM 1448 N N . GLY A 1 197 ? 7.343 -12.459 -2.866 1.00 95.56 197 GLY A N 1
ATOM 1449 C CA . GLY A 1 197 ? 6.161 -11.711 -3.316 1.00 95.56 197 GLY A CA 1
ATOM 1450 C C . GLY A 1 197 ? 5.359 -11.105 -2.161 1.00 95.56 197 GLY A C 1
ATOM 1451 O O . GLY A 1 197 ? 5.213 -9.891 -2.050 1.00 95.56 197 GLY A O 1
ATOM 1452 N N . MET A 1 198 ? 4.874 -11.955 -1.260 1.00 97.19 198 MET A N 1
ATOM 1453 C CA . MET A 1 198 ? 4.180 -11.549 -0.039 1.00 97.19 198 MET A CA 1
ATOM 1454 C C . MET A 1 198 ? 4.956 -12.013 1.188 1.00 97.19 198 MET A C 1
ATOM 1456 O O . MET A 1 198 ? 5.282 -13.195 1.325 1.00 97.19 198 MET A O 1
ATOM 1460 N N . TYR A 1 199 ? 5.228 -11.088 2.097 1.00 96.75 199 TYR A N 1
ATOM 1461 C CA . TYR A 1 199 ? 5.986 -11.346 3.310 1.00 96.75 199 TYR A CA 1
ATOM 1462 C C . TYR A 1 199 ? 5.129 -11.089 4.552 1.00 96.75 199 TYR A C 1
ATOM 1464 O O . TYR A 1 199 ? 4.655 -9.976 4.762 1.00 96.75 199 TYR A O 1
ATOM 1472 N N . VAL A 1 200 ? 4.954 -12.112 5.386 1.00 97.50 200 VAL A N 1
ATOM 1473 C CA . VAL A 1 200 ? 4.543 -11.931 6.782 1.00 97.50 200 VAL A CA 1
ATOM 1474 C C . VAL A 1 200 ? 5.813 -11.872 7.611 1.00 97.50 200 VAL A C 1
ATOM 1476 O O . VAL A 1 200 ? 6.613 -12.812 7.575 1.00 97.50 200 VAL A O 1
ATOM 1479 N N . GLY A 1 201 ? 6.027 -10.744 8.276 1.00 94.25 201 GLY A N 1
ATOM 1480 C CA . GLY A 1 201 ? 7.264 -10.456 8.976 1.00 94.25 201 GLY A CA 1
ATOM 1481 C C . GLY A 1 201 ? 7.336 -11.029 10.382 1.00 94.25 201 GLY A C 1
ATOM 1482 O O . GLY A 1 201 ? 6.438 -11.690 10.898 1.00 94.25 201 GLY A O 1
ATOM 1483 N N . ASP A 1 202 ? 8.472 -10.753 11.006 1.00 94.06 202 ASP A N 1
ATOM 1484 C CA . ASP A 1 202 ? 8.836 -11.191 12.347 1.00 94.06 202 ASP A CA 1
ATOM 1485 C C . ASP A 1 202 ? 8.127 -10.417 13.470 1.00 94.06 202 ASP A C 1
ATOM 1487 O O . ASP A 1 202 ? 8.174 -10.855 14.625 1.00 94.06 202 ASP A O 1
ATOM 1491 N N . ASP A 1 203 ? 7.448 -9.323 13.117 1.00 95.56 203 ASP A N 1
ATOM 1492 C CA . ASP A 1 203 ? 6.585 -8.528 13.997 1.00 95.56 203 ASP A CA 1
ATOM 1493 C C . ASP A 1 203 ? 5.161 -9.111 14.095 1.00 95.56 203 ASP A C 1
ATOM 1495 O O . ASP A 1 203 ? 4.386 -8.715 14.965 1.00 95.56 203 ASP A O 1
ATOM 1499 N N . ASN A 1 204 ? 4.790 -10.060 13.225 1.00 96.50 204 ASN A N 1
ATOM 1500 C CA . ASN A 1 204 ? 3.470 -10.676 13.263 1.00 96.50 204 ASN A CA 1
ATOM 1501 C C . ASN A 1 204 ? 3.305 -11.602 14.478 1.00 96.50 204 ASN A C 1
ATOM 1503 O O . ASN A 1 204 ? 3.922 -12.671 14.569 1.00 96.50 204 ASN A O 1
ATOM 1507 N N . HIS A 1 205 ? 2.364 -11.269 15.352 1.00 96.44 205 HIS A N 1
ATOM 1508 C CA . HIS A 1 205 ? 1.969 -12.093 16.490 1.00 96.44 205 HIS A CA 1
ATOM 1509 C C . HIS A 1 205 ? 0.530 -12.617 16.406 1.00 96.44 205 HIS A C 1
ATOM 1511 O O . HIS A 1 205 ? 0.242 -13.614 17.072 1.00 96.44 205 HIS A O 1
ATOM 1517 N N . GLY A 1 206 ? -0.322 -12.011 15.576 1.00 96.19 206 GLY A N 1
ATOM 1518 C CA . GLY A 1 206 ? -1.724 -12.382 15.391 1.00 96.19 206 GLY A CA 1
ATOM 1519 C C . GLY A 1 206 ? -1.987 -13.333 14.221 1.00 96.19 206 GLY A C 1
ATOM 1520 O O . GLY A 1 206 ? -1.093 -14.031 13.721 1.00 96.19 206 GLY A O 1
ATOM 1521 N N . GLU A 1 207 ? -3.249 -13.372 13.792 1.00 97.38 207 GLU A N 1
ATOM 1522 C CA . GLU A 1 207 ? -3.735 -14.213 12.695 1.00 97.38 207 GLU A CA 1
ATOM 1523 C C . GLU A 1 207 ? -3.914 -13.402 11.406 1.00 97.38 207 GLU A C 1
ATOM 1525 O O . GLU A 1 207 ? -4.609 -12.392 11.394 1.00 97.38 207 GLU A O 1
ATOM 1530 N N . ILE A 1 208 ? -3.354 -13.887 10.293 1.00 98.38 208 ILE A N 1
ATOM 1531 C CA . ILE A 1 208 ? -3.616 -13.344 8.955 1.00 98.38 208 ILE A CA 1
ATOM 1532 C C . ILE A 1 208 ? -4.202 -14.444 8.074 1.00 98.38 208 ILE A C 1
ATOM 1534 O O . ILE A 1 208 ? -3.600 -15.510 7.909 1.00 98.38 208 ILE A O 1
ATOM 1538 N N . VAL A 1 209 ? -5.358 -14.175 7.472 1.00 98.31 209 VAL A N 1
ATOM 1539 C CA . VAL A 1 209 ? -5.993 -15.056 6.488 1.00 98.31 209 VAL A CA 1
ATOM 1540 C C . VAL A 1 209 ? -5.696 -14.546 5.085 1.00 98.31 209 VAL A C 1
ATOM 1542 O O . VAL A 1 209 ? -6.093 -13.442 4.729 1.00 98.31 209 VAL A O 1
ATOM 1545 N N . PHE A 1 210 ? -5.051 -15.382 4.272 1.00 98.38 210 PHE A N 1
ATOM 1546 C CA . PHE A 1 210 ? -4.881 -15.143 2.839 1.00 98.38 210 PHE A CA 1
ATOM 1547 C C . PHE A 1 210 ? -5.973 -15.879 2.053 1.00 98.38 210 PHE A C 1
ATOM 1549 O O . PHE A 1 210 ? -6.169 -17.081 2.265 1.00 98.38 210 PHE A O 1
ATOM 1556 N N . ARG A 1 211 ? -6.671 -15.194 1.142 1.00 98.00 211 ARG A N 1
ATOM 1557 C CA . ARG A 1 211 ? -7.762 -15.777 0.339 1.00 98.00 211 ARG A CA 1
ATOM 1558 C C . ARG A 1 211 ? -7.719 -15.293 -1.109 1.00 98.00 211 ARG A C 1
ATOM 1560 O O . ARG A 1 211 ? -7.610 -14.106 -1.363 1.00 98.00 211 ARG A O 1
ATOM 1567 N N . ASP A 1 212 ? -7.863 -16.208 -2.064 1.00 97.50 212 ASP A N 1
ATOM 1568 C CA . ASP A 1 212 ? -7.972 -15.877 -3.494 1.00 97.50 212 ASP A CA 1
ATOM 1569 C C . ASP A 1 212 ? -6.823 -14.995 -4.027 1.00 97.50 212 ASP A C 1
ATOM 1571 O O . ASP A 1 212 ? -7.028 -14.142 -4.887 1.00 97.50 212 ASP A O 1
ATOM 1575 N N . CYS A 1 213 ? -5.604 -15.185 -3.513 1.00 98.19 213 CYS A N 1
ATOM 1576 C CA . CYS A 1 213 ? -4.422 -14.465 -3.986 1.00 98.19 213 CYS A CA 1
ATOM 1577 C C . CYS A 1 213 ? -3.719 -15.224 -5.123 1.00 98.19 213 CYS A C 1
ATOM 1579 O O . CYS A 1 213 ? -3.533 -16.442 -5.042 1.00 98.19 213 CYS A O 1
ATOM 1581 N N . HIS A 1 214 ? -3.248 -14.495 -6.134 1.00 98.25 214 HIS A N 1
ATOM 1582 C CA . HIS A 1 214 ? -2.387 -14.994 -7.207 1.00 98.25 214 HIS A CA 1
ATOM 1583 C C . HIS A 1 214 ? -0.995 -14.391 -7.046 1.00 98.25 214 HIS A C 1
ATOM 1585 O O . HIS A 1 214 ? -0.810 -13.180 -7.138 1.00 98.25 214 HIS A O 1
ATOM 1591 N N . VAL A 1 215 ? -0.009 -15.251 -6.793 1.00 97.38 215 VAL A N 1
ATOM 1592 C CA . VAL A 1 215 ? 1.400 -14.865 -6.710 1.00 97.38 215 VAL A CA 1
ATOM 1593 C C . VAL A 1 215 ? 2.229 -15.753 -7.618 1.00 97.38 215 VAL A C 1
ATOM 1595 O O . VAL A 1 215 ? 2.174 -16.978 -7.494 1.00 97.38 215 VAL A O 1
ATOM 1598 N N . GLU A 1 216 ? 3.014 -15.143 -8.499 1.00 96.06 216 GLU A N 1
ATOM 1599 C CA . GLU A 1 216 ? 3.796 -15.850 -9.510 1.00 96.06 216 GLU A CA 1
ATOM 1600 C C . GLU A 1 216 ? 5.143 -15.157 -9.761 1.00 96.06 216 GLU A C 1
ATOM 1602 O O . GLU A 1 216 ? 5.338 -14.002 -9.405 1.00 96.06 216 GLU A O 1
ATOM 1607 N N . GLY A 1 217 ? 6.112 -15.899 -10.302 1.00 93.38 217 GLY A N 1
ATOM 1608 C CA . GLY A 1 217 ? 7.355 -15.327 -10.829 1.00 93.38 217 GLY A CA 1
ATOM 1609 C C . GLY A 1 217 ? 8.407 -14.875 -9.806 1.00 93.38 217 GLY A C 1
ATOM 1610 O O . GLY A 1 217 ? 9.474 -14.431 -10.216 1.00 93.38 217 GLY A O 1
ATOM 1611 N N . PHE A 1 218 ? 8.170 -14.981 -8.494 1.00 94.56 218 PHE A N 1
ATOM 1612 C CA . PHE A 1 218 ? 9.157 -14.584 -7.475 1.00 94.56 218 PHE A CA 1
ATOM 1613 C C . PHE A 1 218 ? 10.247 -15.643 -7.269 1.00 94.56 218 PHE A C 1
ATOM 1615 O O . PHE A 1 218 ? 9.955 -16.823 -7.056 1.00 94.56 218 PHE A O 1
ATOM 1622 N N . SER A 1 219 ? 11.510 -15.214 -7.301 1.00 91.38 219 SER A N 1
ATOM 1623 C CA . SER A 1 219 ? 12.671 -16.113 -7.332 1.00 91.38 219 SER A CA 1
ATOM 1624 C C . SER A 1 219 ? 12.998 -16.782 -5.986 1.00 91.38 219 SER A C 1
ATOM 1626 O O . SER A 1 219 ? 13.642 -17.836 -5.975 1.00 91.38 219 SER A O 1
ATOM 1628 N N . ASP A 1 220 ? 12.579 -16.196 -4.854 1.00 92.06 220 ASP A N 1
ATOM 1629 C CA . ASP A 1 220 ? 12.749 -16.800 -3.527 1.00 92.06 220 ASP A CA 1
ATOM 1630 C C . ASP A 1 220 ? 11.488 -17.553 -3.085 1.00 92.06 220 ASP A C 1
ATOM 1632 O O . ASP A 1 220 ? 11.477 -18.785 -3.051 1.00 92.06 220 ASP A O 1
ATOM 1636 N N . ASN A 1 221 ? 10.409 -16.824 -2.776 1.00 94.00 221 ASN A N 1
ATOM 1637 C CA . ASN A 1 221 ? 9.122 -17.391 -2.369 1.00 94.00 221 ASN A CA 1
ATOM 1638 C C . ASN A 1 221 ? 7.962 -16.554 -2.924 1.00 94.00 221 ASN A C 1
ATOM 1640 O O . ASN A 1 2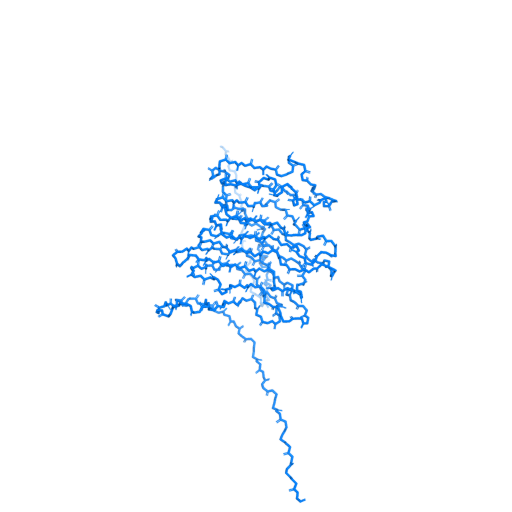21 ? 8.035 -15.331 -2.956 1.00 94.00 221 ASN A O 1
ATOM 1644 N N . GLY A 1 222 ? 6.843 -17.193 -3.273 1.00 95.06 222 GLY A N 1
ATOM 1645 C CA . GLY A 1 222 ? 5.604 -16.453 -3.539 1.00 95.06 222 GLY A CA 1
ATOM 1646 C C . GLY A 1 222 ? 5.050 -15.818 -2.259 1.00 95.06 222 GLY A C 1
ATOM 1647 O O . GLY A 1 222 ? 4.868 -14.611 -2.180 1.00 95.06 222 GLY A O 1
ATOM 1648 N N . LEU A 1 223 ? 4.856 -16.628 -1.218 1.00 95.69 223 LEU A N 1
ATOM 1649 C CA . LEU A 1 223 ? 4.453 -16.191 0.119 1.00 95.69 223 LEU A CA 1
ATOM 1650 C C . LEU A 1 223 ? 5.411 -16.798 1.143 1.00 95.69 223 LEU A C 1
ATOM 1652 O O . LEU A 1 223 ? 5.613 -18.016 1.153 1.00 95.69 223 LEU A O 1
ATOM 1656 N N . TYR A 1 224 ? 5.967 -15.967 2.015 1.00 94.88 224 TYR A N 1
ATOM 1657 C CA . TYR A 1 224 ? 6.781 -16.408 3.142 1.00 94.88 224 TYR A CA 1
ATOM 1658 C C . TYR A 1 224 ? 6.245 -15.800 4.433 1.00 94.88 224 TYR A C 1
ATOM 1660 O O . TYR A 1 224 ? 5.968 -14.606 4.487 1.00 94.88 224 TYR A O 1
ATOM 1668 N N . ALA A 1 225 ? 6.116 -16.629 5.466 1.00 94.00 225 ALA A N 1
ATOM 1669 C CA . ALA A 1 225 ? 5.742 -16.186 6.799 1.00 94.00 225 ALA A CA 1
ATOM 1670 C C . ALA A 1 225 ? 6.877 -16.492 7.768 1.00 94.00 225 ALA A C 1
ATOM 1672 O O . ALA A 1 225 ? 7.123 -17.663 8.090 1.00 94.00 225 ALA A O 1
ATOM 1673 N N . ASP A 1 226 ? 7.580 -15.442 8.187 1.00 87.69 226 ASP A N 1
ATOM 1674 C CA . ASP A 1 226 ? 8.664 -15.565 9.145 1.00 87.69 226 ASP A CA 1
ATOM 1675 C C . ASP A 1 226 ? 8.068 -15.834 10.530 1.00 87.69 226 ASP A C 1
ATOM 1677 O O . ASP A 1 226 ? 7.166 -15.119 10.970 1.00 87.69 226 ASP A O 1
ATOM 1681 N N . PRO A 1 227 ? 8.483 -16.899 11.237 1.00 76.94 227 PRO A N 1
ATOM 1682 C CA . PRO A 1 227 ? 8.051 -17.081 12.610 1.00 76.94 227 PRO A CA 1
ATOM 1683 C C . PRO A 1 227 ? 8.429 -15.848 13.441 1.00 76.94 227 PRO A C 1
ATOM 1685 O O . PRO A 1 227 ? 9.589 -15.435 13.379 1.00 76.94 227 PRO A O 1
ATOM 1688 N N . PRO A 1 228 ? 7.522 -15.333 14.292 1.00 73.75 228 PRO A N 1
ATOM 1689 C CA . PRO A 1 228 ? 7.821 -14.170 15.105 1.00 73.75 228 PRO A CA 1
ATOM 1690 C C . PRO A 1 228 ? 9.101 -14.379 15.899 1.00 73.75 228 PRO A C 1
ATOM 1692 O O . PRO A 1 228 ? 9.326 -15.465 16.471 1.00 73.75 228 PRO A O 1
ATOM 1695 N N . CYS A 1 229 ? 9.929 -13.334 15.948 1.00 60.00 229 CYS A N 1
ATOM 1696 C CA . CYS A 1 229 ? 11.149 -13.347 16.735 1.00 60.00 229 CYS A CA 1
ATOM 1697 C C . CYS A 1 229 ? 10.798 -13.788 18.163 1.00 60.00 229 CYS A C 1
ATOM 1699 O O . CYS A 1 229 ? 9.970 -13.200 18.858 1.00 60.00 229 CYS A O 1
ATOM 1701 N N . ARG A 1 230 ? 11.368 -14.924 18.586 1.00 48.31 230 ARG A N 1
ATOM 1702 C CA . ARG A 1 230 ? 10.969 -15.628 19.810 1.00 48.31 230 ARG A CA 1
ATOM 1703 C C . ARG A 1 230 ? 11.362 -14.850 21.061 1.00 48.31 230 ARG A C 1
ATOM 1705 O O . ARG A 1 230 ? 12.345 -15.192 21.713 1.00 48.31 230 ARG A O 1
ATOM 1712 N N . ALA A 1 231 ? 10.501 -13.930 21.471 1.00 44.09 231 ALA A N 1
ATOM 1713 C CA . ALA A 1 231 ? 10.415 -13.456 22.842 1.00 44.09 231 ALA A CA 1
ATOM 1714 C C . ALA A 1 231 ? 9.315 -14.171 23.651 1.00 44.09 231 ALA A C 1
ATOM 1716 O O . ALA A 1 231 ? 9.005 -13.707 24.732 1.00 44.09 231 ALA A O 1
ATOM 1717 N N . ASN A 1 232 ? 8.728 -15.299 23.208 1.00 37.16 232 ASN A N 1
ATOM 1718 C CA . ASN A 1 232 ? 8.152 -16.309 24.120 1.00 37.16 232 ASN A CA 1
ATOM 1719 C C . ASN A 1 232 ? 7.665 -17.579 23.401 1.00 37.16 232 ASN A C 1
ATOM 1721 O O . ASN A 1 232 ? 6.693 -17.584 22.654 1.00 37.16 232 ASN A O 1
ATOM 1725 N N . ARG A 1 233 ? 8.301 -18.723 23.686 1.00 37.94 233 ARG A N 1
ATOM 1726 C CA . ARG A 1 233 ? 7.784 -20.042 23.289 1.00 37.94 233 ARG A CA 1
ATOM 1727 C C . ARG A 1 233 ? 6.643 -20.461 24.224 1.00 37.94 233 ARG A C 1
ATOM 1729 O O . ARG A 1 233 ? 6.929 -21.008 25.288 1.00 37.94 233 ARG A O 1
ATOM 1736 N N . ARG A 1 234 ? 5.382 -20.383 23.787 1.00 33.59 234 ARG A N 1
ATOM 1737 C CA . ARG A 1 234 ? 4.339 -21.361 24.167 1.00 33.59 234 ARG A CA 1
ATOM 1738 C C . ARG A 1 234 ? 3.498 -21.716 22.937 1.00 33.59 234 ARG A C 1
ATOM 1740 O O . ARG A 1 234 ? 3.280 -20.903 22.058 1.00 33.59 234 ARG A O 1
ATOM 1747 N N . ARG A 1 235 ? 3.182 -23.005 22.821 1.00 41.50 235 ARG A N 1
ATOM 1748 C CA . ARG A 1 235 ? 2.727 -23.708 21.611 1.00 41.50 235 ARG A CA 1
ATOM 1749 C C . ARG A 1 235 ? 1.431 -23.114 21.025 1.00 41.50 235 ARG A C 1
ATOM 1751 O O . ARG A 1 235 ? 0.384 -23.297 21.631 1.00 41.50 235 ARG A O 1
ATOM 1758 N N . GLY A 1 236 ? 1.504 -22.532 19.826 1.00 30.69 236 GLY A N 1
ATOM 1759 C CA . GLY A 1 236 ? 0.359 -22.233 18.956 1.00 30.69 236 GLY A CA 1
ATOM 1760 C C . GLY A 1 236 ? 0.278 -23.237 17.801 1.00 30.69 236 GLY A C 1
ATOM 1761 O O . GLY A 1 236 ? 1.297 -23.651 17.250 1.00 30.69 236 GLY A O 1
ATOM 1762 N N . ARG A 1 237 ? -0.929 -23.713 17.507 1.00 32.72 237 ARG A N 1
ATOM 1763 C CA . ARG A 1 237 ? -1.253 -24.842 16.626 1.00 32.72 237 ARG A CA 1
ATOM 1764 C C . ARG A 1 237 ? -1.524 -24.316 15.211 1.00 32.72 237 ARG A C 1
ATOM 1766 O O . ARG A 1 237 ? -2.529 -23.654 15.014 1.00 32.72 237 ARG A O 1
ATOM 1773 N N . LEU A 1 238 ? -0.678 -24.643 14.232 1.00 35.59 238 LEU A N 1
ATOM 1774 C CA . LEU A 1 238 ? -0.961 -24.361 12.819 1.00 35.59 238 LEU A CA 1
ATOM 1775 C C . LEU A 1 238 ? -2.074 -25.311 12.332 1.00 35.59 238 LEU A C 1
ATOM 1777 O O . LEU A 1 238 ? -1.840 -26.516 12.196 1.00 35.59 238 LEU A O 1
ATOM 1781 N N . LEU A 1 239 ? -3.283 -24.800 12.096 1.00 33.47 239 LEU A N 1
ATOM 1782 C CA . LEU A 1 239 ? -4.316 -25.522 11.350 1.00 33.47 239 LEU A CA 1
ATOM 1783 C C . LEU A 1 239 ? -4.002 -25.379 9.855 1.00 33.47 239 LEU A C 1
ATOM 1785 O O . LEU A 1 239 ? -4.146 -24.311 9.276 1.00 33.47 239 LEU A O 1
ATOM 1789 N N . ARG A 1 240 ? -3.518 -26.460 9.234 1.00 33.34 240 ARG A N 1
ATOM 1790 C CA . ARG A 1 240 ? -3.377 -26.558 7.775 1.00 33.34 240 ARG A CA 1
ATOM 1791 C C . ARG A 1 240 ? -4.700 -27.018 7.169 1.00 33.34 240 ARG A C 1
ATOM 1793 O O . ARG A 1 240 ? -5.014 -28.201 7.260 1.00 33.34 240 ARG A O 1
ATOM 1800 N N . GLU A 1 241 ? -5.376 -26.139 6.444 1.00 31.70 241 GLU A N 1
ATOM 1801 C CA . GLU A 1 241 ? -6.142 -26.533 5.259 1.00 31.70 241 GLU A CA 1
ATOM 1802 C C . GLU A 1 241 ? -5.460 -25.923 4.029 1.00 31.70 241 GLU A C 1
ATOM 1804 O O . GLU A 1 241 ? -5.697 -24.783 3.663 1.00 31.70 241 GLU A O 1
ATOM 1809 N N . LEU A 1 242 ? -4.561 -26.688 3.404 1.00 35.03 242 LEU A N 1
ATOM 1810 C CA . LEU A 1 242 ? -4.018 -26.375 2.081 1.00 35.03 242 LEU A CA 1
ATOM 1811 C C . LEU A 1 242 ? -4.477 -27.478 1.128 1.00 35.03 242 LEU A C 1
ATOM 1813 O O . LEU A 1 242 ? -3.995 -28.612 1.208 1.00 35.03 242 LEU A O 1
ATOM 1817 N N . ARG A 1 243 ? -5.413 -27.157 0.231 1.00 35.56 243 ARG A N 1
ATOM 1818 C CA . ARG A 1 243 ? -5.693 -27.977 -0.951 1.00 35.56 243 ARG A CA 1
ATOM 1819 C C . ARG A 1 243 ? -4.798 -27.503 -2.099 1.00 35.56 243 ARG A C 1
ATOM 1821 O O . ARG A 1 243 ? -4.891 -26.366 -2.523 1.00 35.56 243 ARG A O 1
ATOM 1828 N N . HIS A 1 244 ? -3.945 -28.428 -2.541 1.00 33.56 244 HIS A N 1
ATOM 1829 C CA . HIS A 1 244 ? -3.229 -28.494 -3.825 1.00 33.56 244 HIS A CA 1
ATOM 1830 C C . HIS A 1 244 ? -2.411 -27.258 -4.244 1.00 33.56 244 HIS A C 1
ATOM 1832 O O . HIS A 1 244 ? -2.833 -26.457 -5.062 1.00 33.56 244 HIS A O 1
ATOM 1838 N N . LEU A 1 245 ? -1.160 -27.212 -3.773 1.00 36.31 245 LEU A N 1
ATOM 1839 C CA . LEU A 1 245 ? -0.046 -26.661 -4.550 1.00 36.31 245 LEU A CA 1
ATOM 1840 C C . LEU A 1 245 ? 0.664 -27.845 -5.218 1.00 36.31 245 LEU A C 1
ATOM 1842 O O . LEU A 1 245 ? 1.335 -28.631 -4.539 1.00 36.31 245 LEU A O 1
ATOM 1846 N N . GLU A 1 246 ? 0.477 -28.010 -6.527 1.00 32.72 246 GLU A N 1
ATOM 1847 C CA . GLU A 1 246 ? 1.290 -28.925 -7.325 1.00 32.72 246 GLU A CA 1
ATOM 1848 C C . GLU A 1 246 ? 2.722 -28.385 -7.389 1.00 32.72 246 GLU A C 1
ATOM 1850 O O . GLU A 1 246 ? 2.970 -27.248 -7.780 1.00 32.72 246 GLU A O 1
ATOM 1855 N N . ARG A 1 247 ? 3.689 -29.200 -6.959 1.00 34.19 247 ARG A N 1
ATOM 1856 C CA . ARG A 1 247 ? 5.112 -28.896 -7.127 1.00 34.19 247 ARG A CA 1
ATOM 1857 C C . ARG A 1 247 ? 5.564 -29.417 -8.491 1.00 34.19 247 ARG A C 1
ATOM 1859 O O . ARG A 1 247 ? 5.381 -30.613 -8.730 1.00 34.19 247 ARG A O 1
ATOM 1866 N N . PRO A 1 248 ? 6.240 -28.624 -9.336 1.00 37.81 248 PRO A N 1
ATOM 1867 C CA . PRO A 1 248 ? 6.950 -29.187 -10.469 1.00 37.81 248 PRO A CA 1
ATOM 1868 C C . PRO A 1 248 ? 8.155 -30.006 -9.983 1.00 37.81 248 PRO A C 1
ATOM 1870 O O . PRO A 1 248 ? 8.886 -29.647 -9.056 1.00 37.81 248 PRO A O 1
ATOM 1873 N N . ASN A 1 249 ? 8.308 -31.165 -10.612 1.00 34.28 249 ASN A N 1
ATOM 1874 C CA . ASN A 1 249 ? 9.293 -32.199 -10.338 1.00 34.28 249 ASN A CA 1
ATOM 1875 C C . ASN A 1 249 ? 10.703 -31.696 -10.703 1.00 34.28 249 ASN A C 1
ATOM 1877 O O . ASN A 1 249 ? 11.020 -31.556 -11.880 1.00 34.28 249 ASN A O 1
ATOM 1881 N N . GLN A 1 250 ? 11.564 -31.423 -9.718 1.00 38.41 250 GLN A N 1
ATOM 1882 C CA . GLN A 1 250 ? 12.987 -31.204 -9.993 1.00 38.41 250 GLN A CA 1
ATOM 1883 C C . GLN A 1 250 ? 13.700 -32.552 -10.141 1.00 38.41 250 GLN A C 1
ATOM 1885 O O . GLN A 1 250 ? 14.011 -33.231 -9.157 1.00 38.41 250 GLN A O 1
ATOM 1890 N N . GLU A 1 251 ? 13.977 -32.928 -11.389 1.00 33.69 251 GLU A N 1
ATOM 1891 C CA . GLU A 1 251 ? 14.905 -34.005 -11.717 1.00 33.69 251 GLU A CA 1
ATOM 1892 C C . GLU A 1 251 ? 16.304 -33.679 -11.176 1.00 33.69 251 GLU A C 1
ATOM 1894 O O . GLU A 1 251 ? 16.925 -32.664 -11.494 1.00 33.69 251 GLU A O 1
ATOM 1899 N N . ARG A 1 252 ? 16.823 -34.572 -10.328 1.00 36.28 252 ARG A N 1
ATOM 1900 C CA . ARG A 1 252 ? 18.192 -34.505 -9.814 1.00 36.28 252 ARG A CA 1
ATOM 1901 C C . ARG A 1 252 ? 19.182 -34.802 -10.937 1.00 36.28 252 ARG A C 1
ATOM 1903 O O . ARG A 1 252 ? 19.445 -35.965 -11.237 1.00 36.28 252 ARG A O 1
ATOM 1910 N N . VAL A 1 253 ? 19.819 -33.769 -11.475 1.00 39.78 253 VAL A N 1
ATOM 1911 C CA . VAL A 1 253 ? 21.040 -33.930 -12.274 1.00 39.78 253 VAL A CA 1
ATOM 1912 C C . VAL A 1 253 ? 22.190 -34.319 -11.336 1.00 39.78 253 VAL A C 1
ATOM 1914 O O . VAL A 1 253 ? 22.594 -33.567 -10.447 1.00 39.78 253 VAL A O 1
ATOM 1917 N N . GLY A 1 254 ? 22.688 -35.547 -11.492 1.00 35.06 254 GLY A N 1
ATOM 1918 C CA . GLY A 1 254 ? 23.775 -36.108 -10.693 1.00 35.06 254 GLY A CA 1
ATOM 1919 C C . GLY A 1 254 ? 25.110 -35.395 -10.929 1.00 35.06 254 GLY A C 1
ATOM 1920 O O . GLY A 1 254 ? 25.545 -35.217 -12.064 1.00 35.06 254 GLY A O 1
ATOM 1921 N N . ARG A 1 255 ? 25.801 -35.024 -9.844 1.00 37.78 255 ARG A N 1
ATOM 1922 C CA . ARG A 1 255 ? 27.191 -34.540 -9.899 1.00 37.78 255 ARG A CA 1
ATOM 1923 C C . ARG A 1 255 ? 28.147 -35.681 -10.293 1.00 37.78 255 ARG A C 1
ATOM 1925 O O . ARG A 1 255 ? 28.054 -36.759 -9.701 1.00 37.78 255 ARG A O 1
ATOM 1932 N N . PRO A 1 256 ? 29.119 -35.458 -11.196 1.00 40.00 256 PRO A N 1
ATOM 1933 C CA . PRO A 1 256 ? 30.128 -36.461 -11.516 1.00 40.00 256 PRO A CA 1
ATOM 1934 C C . PRO A 1 256 ? 31.149 -36.610 -10.376 1.00 40.00 256 PRO A C 1
ATOM 1936 O O . PRO A 1 256 ? 31.608 -35.629 -9.784 1.00 40.00 256 PRO A O 1
ATOM 1939 N N . ARG A 1 257 ? 31.507 -37.861 -10.061 1.00 43.94 257 ARG A N 1
ATOM 1940 C CA . ARG A 1 257 ? 32.546 -38.215 -9.080 1.00 43.94 257 ARG A CA 1
ATOM 1941 C C . ARG A 1 257 ? 33.936 -37.924 -9.657 1.00 43.94 257 ARG A C 1
ATOM 1943 O O . ARG A 1 257 ? 34.234 -38.334 -10.774 1.00 43.94 257 ARG A O 1
ATOM 1950 N N . ARG A 1 258 ? 34.792 -37.249 -8.883 1.00 45.41 258 ARG A N 1
ATOM 1951 C CA . ARG A 1 258 ? 36.220 -37.069 -9.205 1.00 45.41 258 ARG A CA 1
ATOM 1952 C C . ARG A 1 258 ? 36.975 -38.405 -9.074 1.00 45.41 258 ARG A C 1
ATOM 1954 O O . ARG A 1 258 ? 36.661 -39.158 -8.151 1.00 45.41 258 ARG A O 1
ATOM 1961 N N . PRO A 1 259 ? 37.973 -38.695 -9.928 1.00 52.41 259 PRO A N 1
ATOM 1962 C CA . PRO A 1 259 ? 38.823 -39.870 -9.769 1.00 52.41 259 PRO A CA 1
ATOM 1963 C C . PRO A 1 259 ? 39.894 -39.647 -8.686 1.00 52.41 259 PRO A C 1
ATOM 1965 O O . PRO A 1 259 ? 40.405 -38.538 -8.519 1.00 52.41 259 PRO A O 1
ATOM 1968 N N . HIS A 1 260 ? 40.216 -40.713 -7.950 1.00 41.78 260 HIS A N 1
ATOM 1969 C CA . HIS A 1 260 ? 41.332 -40.769 -7.003 1.00 41.78 260 HIS A CA 1
ATOM 1970 C C . HIS A 1 260 ? 42.673 -40.942 -7.741 1.00 41.78 260 HIS A C 1
ATOM 1972 O O . HIS A 1 260 ? 42.689 -41.567 -8.803 1.00 41.78 260 HIS A O 1
ATOM 1978 N N . PRO A 1 261 ? 43.784 -40.409 -7.198 1.00 53.00 261 PRO A N 1
ATOM 1979 C CA . PRO A 1 261 ? 45.096 -40.514 -7.823 1.00 53.00 261 PRO A CA 1
ATOM 1980 C C . PRO A 1 261 ? 45.691 -41.916 -7.625 1.00 53.00 261 PRO A C 1
ATOM 1982 O O . PRO A 1 261 ? 45.461 -42.547 -6.590 1.00 53.00 261 PRO A O 1
ATOM 1985 N N . VAL A 1 262 ? 46.456 -42.363 -8.622 1.00 57.66 262 VAL A N 1
ATOM 1986 C CA . VAL A 1 262 ? 47.360 -43.523 -8.565 1.00 57.66 262 VAL A CA 1
ATOM 1987 C C . VAL A 1 262 ? 48.783 -43.003 -8.451 1.00 57.66 262 VAL A C 1
ATOM 1989 O O . VAL A 1 262 ? 49.078 -42.016 -9.165 1.00 57.66 262 VAL A O 1
#